Protein AF-A0A7D9I1J4-F1 (afdb_monomer)

Radius of gyration: 26.69 Å; Cα contacts (8 Å, |Δi|>4): 623; chains: 1; bounding box: 59×52×104 Å

pLDDT: mean 83.03, std 16.78, range [28.66, 97.69]

InterPro domains:
  IPR000742 EGF-like domain [PS00022] (139-150)
  IPR000742 EGF-like domain [PS01186] (139-150)
  IPR000742 EGF-like domain [PS50026] (109-151)

Foldseek 3Di:
DDDDDDDDDDDDDPPPDDDFDQWKDWDPVPKDAQKDDDPLFFPDKDFQQAPVRLRVVLSQQLQAQWWKDAQRGIITGGSDDCVQDPIDRHHRMIIIGIATHDDDDGDGDDQNVVVVQAPLPWDKAADDPVDRPSNGIATHEDFQFDARRSPWRLDCVSVQPPQDDDDFAKDWTALNSVRDIFIWTKDFDDDPSHTPDMDTDAWAADPVCVVLFWQLQDQRADPRRPDDRHGGHDGNSSVVSVLVRDQKDKDWPPCVPQPPPDQIQMWMAGCVQPPSNPPAAQFQNWTFTQWGRDPNDIDGRGTFGWDHHNGRYIDTDPVVD

Solvent-accessible surface area (backbone atoms only — not comparable to full-atom values): 18673 Å² total; per-residue (Å²): 141,81,88,84,85,84,86,85,81,87,76,86,80,78,84,74,93,65,94,80,69,62,42,71,44,68,60,76,92,72,44,38,73,35,21,32,72,61,74,94,38,49,78,44,81,39,74,83,29,48,63,72,58,38,48,53,54,32,72,73,35,67,68,39,36,21,38,35,27,42,77,66,29,34,23,32,33,16,61,54,35,74,89,79,42,81,73,41,87,33,83,58,23,34,24,38,66,51,40,63,44,86,75,88,75,93,42,92,51,81,56,42,58,79,71,56,68,30,31,84,81,19,46,63,40,73,64,57,96,88,52,65,76,66,51,57,55,44,36,52,48,43,72,22,33,28,48,81,33,18,76,32,38,40,36,43,47,38,73,57,83,59,94,63,89,71,74,64,42,79,45,79,31,27,41,65,88,79,67,47,74,46,59,31,45,30,42,66,44,66,60,81,96,42,76,75,51,56,45,66,57,59,63,35,58,30,84,94,42,55,87,71,62,62,22,59,67,48,76,66,54,31,53,48,92,53,82,52,65,50,61,17,19,49,39,43,73,58,48,53,58,40,51,78,72,47,64,55,51,74,50,70,55,66,42,89,82,45,60,82,82,52,96,49,38,34,40,33,30,39,37,91,60,55,41,70,60,70,54,42,75,32,71,64,38,74,32,62,26,57,37,37,26,54,94,83,49,72,49,65,70,42,72,45,42,31,31,19,29,87,86,38,35,76,42,68,65,68,92,81,106

Secondary structure (DSSP, 8-state):
----PPP----------------EE--GGG-EEEEE--GGGEEEEETT--HHHHHHHHHH-TT-SEEEEETTTEEEEESS-TTTSPPEEEEEEEEEE-EE-----------TTTT----TTPEEEPPPTTS-TT---EEEPPTTEESTTS-EE-SGGGGGSS-S-PPSEEEEEE-TTT--EEEEEEEEEEETTEEEEEEE--EEE-GGGGGG---TTS---BSTTS--SSEEE--HHHHHHHHTT-SEEEEESSHHHHTTSS---EEEEETTT--TTT-TEEEEEEEEEEEEEETTEEEEEEEEEEEEESSS--EE-GGG-

Organism: Paramuricea clavata (NCBI:txid317549)

Structure (mmCIF, N/CA/C/O backbone):
data_AF-A0A7D9I1J4-F1
#
_entry.id   AF-A0A7D9I1J4-F1
#
loop_
_atom_site.group_PDB
_atom_site.id
_atom_site.type_symbol
_atom_site.label_atom_id
_atom_site.label_alt_id
_atom_site.label_comp_id
_atom_site.label_asym_id
_atom_site.label_entity_id
_atom_site.label_seq_id
_atom_site.pdbx_PDB_ins_code
_atom_site.Cartn_x
_atom_site.Cartn_y
_atom_site.Cartn_z
_atom_site.occupancy
_atom_site.B_iso_or_equiv
_atom_site.auth_seq_id
_atom_site.auth_comp_id
_atom_site.auth_asym_id
_atom_site.auth_atom_id
_atom_site.pdbx_PDB_model_num
ATOM 1 N N . GLY A 1 1 ? 6.707 32.282 -70.687 1.00 41.78 1 GLY A N 1
ATOM 2 C CA . GLY A 1 1 ? 6.628 32.828 -69.324 1.00 41.78 1 GLY A CA 1
ATOM 3 C C . GLY A 1 1 ? 5.928 31.822 -68.446 1.00 41.78 1 GLY A C 1
ATOM 4 O O . GLY A 1 1 ? 4.760 31.560 -68.684 1.00 41.78 1 GLY A O 1
ATOM 5 N N . LEU A 1 2 ? 6.645 31.229 -67.495 1.00 36.38 2 LEU A N 1
ATOM 6 C CA . LEU A 1 2 ? 6.064 30.466 -66.392 1.00 36.38 2 LEU A CA 1
ATOM 7 C C . LEU A 1 2 ? 6.457 31.203 -65.112 1.00 36.38 2 LEU A C 1
ATOM 9 O O . LEU A 1 2 ? 7.639 31.414 -64.856 1.00 36.38 2 LEU A O 1
ATOM 13 N N . SER A 1 3 ? 5.447 31.679 -64.391 1.00 33.38 3 SER A N 1
ATOM 14 C CA . SER A 1 3 ? 5.591 32.422 -63.142 1.00 33.38 3 SER A CA 1
ATOM 15 C C . SER A 1 3 ? 5.940 31.444 -62.018 1.00 33.38 3 SER A C 1
ATOM 17 O O . SER A 1 3 ? 5.171 30.520 -61.757 1.00 33.38 3 SER A O 1
ATOM 19 N N . LEU A 1 4 ? 7.096 31.623 -61.372 1.00 31.80 4 LEU A N 1
ATOM 20 C CA . LEU A 1 4 ? 7.423 30.958 -60.110 1.00 31.80 4 LEU A CA 1
ATOM 21 C C . LEU A 1 4 ? 6.797 31.766 -58.967 1.00 31.80 4 LEU A C 1
ATOM 23 O O . LEU A 1 4 ? 7.199 32.902 -58.724 1.00 31.80 4 LEU A O 1
ATOM 27 N N . ALA A 1 5 ? 5.843 31.182 -58.245 1.00 30.81 5 ALA A N 1
ATOM 28 C CA . ALA A 1 5 ? 5.417 31.705 -56.951 1.00 30.81 5 ALA A CA 1
ATOM 29 C C . ALA A 1 5 ? 6.275 31.062 -55.851 1.00 30.81 5 ALA A C 1
ATOM 31 O O . ALA A 1 5 ? 6.273 29.842 -55.697 1.00 30.81 5 ALA A O 1
ATOM 32 N N . VAL A 1 6 ? 7.009 31.878 -55.092 1.00 29.94 6 VAL A N 1
ATOM 33 C CA . VAL A 1 6 ? 7.720 31.464 -53.874 1.00 29.94 6 VAL A CA 1
ATOM 34 C C . VAL A 1 6 ? 6.878 31.906 -52.681 1.00 29.94 6 VAL A C 1
ATOM 36 O O . VAL A 1 6 ? 6.614 33.095 -52.525 1.00 29.94 6 VAL A O 1
ATOM 39 N N . ALA A 1 7 ? 6.448 30.959 -51.849 1.00 29.73 7 ALA A N 1
ATOM 40 C CA . ALA A 1 7 ? 5.777 31.245 -50.585 1.00 29.73 7 ALA A CA 1
ATOM 41 C C . ALA A 1 7 ? 6.768 31.063 -49.427 1.00 29.73 7 ALA A C 1
ATOM 43 O O . ALA A 1 7 ? 7.401 30.015 -49.308 1.00 29.73 7 ALA A O 1
ATOM 44 N N . VAL A 1 8 ? 6.893 32.087 -48.581 1.00 28.84 8 VAL A N 1
ATOM 45 C CA . VAL A 1 8 ? 7.693 32.071 -47.349 1.00 28.84 8 VAL A CA 1
ATOM 46 C C . VAL A 1 8 ? 6.727 32.032 -46.172 1.00 28.84 8 VAL A C 1
ATOM 48 O O . VAL A 1 8 ? 5.875 32.910 -46.046 1.00 28.84 8 VAL A O 1
ATOM 51 N N . PHE A 1 9 ? 6.860 31.025 -45.312 1.00 32.97 9 PHE A N 1
ATOM 52 C CA . PHE A 1 9 ? 6.085 30.908 -44.079 1.00 32.97 9 PHE A CA 1
ATOM 53 C C . PHE A 1 9 ? 6.993 31.181 -42.879 1.00 32.97 9 PHE A C 1
ATOM 55 O O . PHE A 1 9 ? 8.063 30.589 -42.760 1.00 32.97 9 PHE A O 1
ATOM 62 N N . LEU A 1 10 ? 6.554 32.069 -41.986 1.00 29.64 10 LEU A N 1
ATOM 63 C CA . LEU A 1 10 ? 7.163 32.262 -40.672 1.00 29.64 10 LEU A CA 1
ATOM 64 C C . LEU A 1 10 ? 6.474 31.322 -39.682 1.00 29.64 10 LEU A C 1
ATOM 66 O O . LEU A 1 10 ? 5.269 31.435 -39.460 1.00 29.64 10 LEU A O 1
ATOM 70 N N . LEU A 1 11 ? 7.234 30.405 -39.085 1.00 28.66 11 LEU A N 1
ATOM 71 C CA . LEU A 1 11 ? 6.778 29.635 -37.931 1.00 28.66 11 LEU A CA 1
ATOM 72 C C . LEU A 1 11 ? 7.154 30.399 -36.654 1.00 28.66 11 LEU A C 1
ATOM 74 O O . LEU A 1 11 ? 8.322 30.766 -36.504 1.00 28.66 11 LEU A O 1
ATOM 78 N N . PRO A 1 12 ? 6.212 30.656 -35.729 1.00 33.56 12 PRO A N 1
ATOM 79 C CA . PRO A 1 12 ? 6.546 31.271 -34.457 1.00 33.56 12 PRO A CA 1
ATOM 80 C C . PRO A 1 12 ? 7.310 30.260 -33.594 1.00 33.56 12 PRO A C 1
ATOM 82 O O . PRO A 1 12 ? 6.760 29.251 -33.153 1.00 33.56 12 PRO A O 1
ATOM 85 N N . PHE A 1 13 ? 8.588 30.550 -33.355 1.00 32.50 13 PHE A N 1
ATOM 86 C CA . PHE A 1 13 ? 9.388 29.914 -32.314 1.00 32.50 13 PHE A CA 1
ATOM 87 C C . PHE A 1 13 ? 8.808 30.327 -30.953 1.00 32.50 13 PHE A C 1
ATOM 89 O O . PHE A 1 13 ? 8.927 31.478 -30.539 1.00 32.50 13 PHE A O 1
ATOM 96 N N . LEU A 1 14 ? 8.145 29.401 -30.260 1.00 32.56 14 LEU A N 1
ATOM 97 C CA . LEU A 1 14 ? 7.902 29.528 -28.826 1.00 32.56 14 LEU A CA 1
ATOM 98 C C . LEU A 1 14 ? 9.151 29.004 -28.112 1.00 32.56 14 LEU A C 1
ATOM 100 O O . LEU A 1 14 ? 9.259 27.811 -27.842 1.00 32.56 14 LEU A O 1
ATOM 104 N N . GLU A 1 15 ? 10.096 29.897 -27.815 1.00 34.94 15 G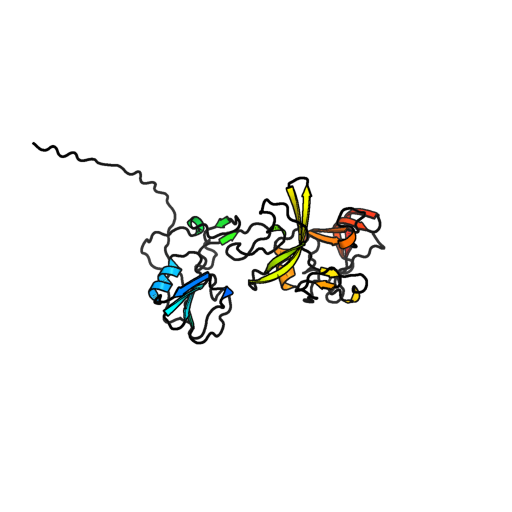LU A N 1
ATOM 105 C CA . GLU A 1 15 ? 11.164 29.624 -26.850 1.00 34.94 15 GLU A CA 1
ATOM 106 C C . GLU A 1 15 ? 10.541 29.449 -25.461 1.00 34.94 15 GLU A C 1
ATOM 108 O O . GLU A 1 15 ? 10.346 30.393 -24.693 1.00 34.94 15 GLU A O 1
ATOM 113 N N . ARG A 1 16 ? 10.192 28.209 -25.128 1.00 35.06 16 ARG A N 1
ATOM 114 C CA . ARG A 1 16 ? 10.026 27.795 -23.742 1.00 35.06 16 ARG A CA 1
ATOM 115 C C . ARG A 1 16 ? 11.379 27.281 -23.268 1.00 35.06 16 ARG A C 1
ATOM 117 O O . ARG A 1 16 ? 11.747 26.146 -23.542 1.00 35.06 16 ARG A O 1
ATOM 124 N N . ASN A 1 17 ? 12.106 28.143 -22.561 1.00 36.12 17 ASN A N 1
ATOM 125 C CA . ASN A 1 17 ? 13.264 27.763 -21.757 1.00 36.12 17 ASN A CA 1
ATOM 126 C C . ASN A 1 17 ? 12.831 26.713 -20.725 1.00 36.12 17 ASN A C 1
ATOM 128 O O . ASN A 1 17 ? 12.295 27.059 -19.674 1.00 36.12 17 ASN A O 1
ATOM 132 N N . PHE A 1 18 ? 13.057 25.440 -21.033 1.00 34.66 18 PHE A N 1
ATOM 133 C CA . PHE A 1 18 ? 13.031 24.348 -20.068 1.00 34.66 18 PHE A CA 1
ATOM 134 C C . PHE A 1 18 ? 14.404 23.685 -20.091 1.00 34.66 18 PHE A C 1
ATOM 136 O O . PHE A 1 18 ? 14.970 23.409 -21.146 1.00 34.66 18 PHE A O 1
ATOM 143 N N . LEU A 1 19 ? 14.974 23.521 -18.903 1.00 34.97 19 LEU A N 1
ATOM 144 C CA . LEU A 1 19 ? 16.240 22.834 -18.682 1.00 34.97 19 LEU A CA 1
ATOM 145 C C . LEU A 1 19 ? 16.046 21.350 -19.049 1.00 34.97 19 LEU A C 1
ATOM 147 O O . LEU A 1 19 ? 15.079 20.731 -18.616 1.00 34.97 19 LEU A O 1
ATOM 151 N N . THR A 1 20 ? 16.929 20.822 -19.897 1.00 35.97 20 THR A N 1
ATOM 152 C CA . THR A 1 20 ? 16.712 19.649 -20.770 1.00 35.97 20 THR A CA 1
ATOM 153 C C . THR A 1 20 ? 17.744 18.550 -20.540 1.00 35.97 20 THR A C 1
ATOM 155 O O . THR A 1 20 ? 18.919 18.866 -20.357 1.00 35.97 20 THR A O 1
ATOM 158 N N . GLN A 1 21 ? 17.343 17.268 -20.619 1.00 43.19 21 GLN A N 1
ATOM 159 C CA . GLN A 1 21 ? 18.269 16.127 -20.596 1.00 43.19 21 GLN A CA 1
ATOM 160 C C . GLN A 1 21 ? 17.662 14.773 -21.082 1.00 43.19 21 GLN A C 1
ATOM 162 O O . GLN A 1 21 ? 16.673 14.354 -20.487 1.00 43.19 21 GLN A O 1
ATOM 167 N N . ALA A 1 22 ? 18.317 14.039 -22.025 1.00 45.81 22 ALA A N 1
ATOM 168 C CA . ALA A 1 22 ? 18.159 12.579 -22.308 1.00 45.81 22 ALA A CA 1
ATOM 169 C C . ALA A 1 22 ? 19.384 11.788 -21.874 1.00 45.81 22 ALA A C 1
ATOM 171 O O . ALA A 1 22 ? 20.475 11.983 -22.401 1.00 45.81 22 ALA A O 1
ATOM 172 N N . LEU A 1 23 ? 19.199 10.908 -20.892 1.00 65.12 23 LEU A N 1
ATOM 173 C CA . LEU A 1 23 ? 20.243 10.618 -19.917 1.00 65.12 23 LEU A CA 1
ATOM 174 C C . LEU A 1 23 ? 20.406 9.135 -19.659 1.00 65.12 23 LEU A C 1
ATOM 176 O O . LEU A 1 23 ? 20.495 8.794 -18.503 1.00 65.12 23 LEU A O 1
ATOM 180 N N . TYR A 1 24 ? 20.395 8.199 -20.597 1.00 71.44 24 TYR A N 1
ATOM 181 C CA . TYR A 1 24 ? 20.501 6.800 -20.157 1.00 71.44 24 TYR A CA 1
ATOM 182 C C . TYR A 1 24 ? 21.541 6.007 -20.930 1.00 71.44 24 TYR A C 1
ATOM 184 O O . TYR A 1 24 ? 21.550 6.011 -22.155 1.00 71.44 24 TYR A O 1
ATOM 192 N N . GLU A 1 25 ? 22.423 5.335 -20.196 1.00 79.25 25 GLU A N 1
ATOM 193 C CA . GLU A 1 25 ? 23.412 4.388 -20.697 1.00 79.25 25 GLU A CA 1
ATOM 194 C C . GLU A 1 25 ? 23.260 3.043 -19.974 1.00 79.25 25 GLU A C 1
ATOM 196 O O . GLU A 1 25 ? 22.659 2.944 -18.902 1.00 79.25 25 GLU A O 1
ATOM 201 N N . VAL A 1 26 ? 23.805 1.990 -20.576 1.00 83.62 26 VAL A N 1
ATOM 202 C CA . VAL A 1 26 ? 23.891 0.657 -19.974 1.00 83.62 26 VAL A CA 1
ATOM 203 C C . VAL A 1 26 ? 25.338 0.222 -20.012 1.00 83.62 26 VAL A C 1
ATOM 205 O O . VAL A 1 26 ? 25.981 0.255 -21.061 1.00 83.62 26 VAL A O 1
ATOM 208 N N . ARG A 1 27 ? 25.835 -0.243 -18.869 1.00 83.69 27 ARG A N 1
ATOM 209 C CA . ARG A 1 27 ? 27.141 -0.892 -18.771 1.00 83.69 27 ARG A CA 1
ATOM 210 C C . ARG A 1 27 ? 26.962 -2.395 -18.894 1.00 83.69 27 ARG A C 1
ATOM 212 O O . ARG A 1 27 ? 26.686 -3.080 -17.912 1.00 83.69 27 ARG A O 1
ATOM 219 N N . PHE A 1 28 ? 27.051 -2.898 -20.125 1.00 82.56 28 PHE A N 1
ATOM 220 C CA . PHE A 1 28 ? 26.825 -4.316 -20.434 1.00 82.56 28 PHE A CA 1
ATOM 221 C C . PHE A 1 28 ? 27.814 -5.256 -19.734 1.00 82.56 28 PHE A C 1
ATOM 223 O O . PHE A 1 28 ? 27.475 -6.406 -19.482 1.00 82.56 28 PHE A O 1
ATOM 230 N N . ASP A 1 29 ? 29.000 -4.762 -19.394 1.00 83.94 29 ASP A N 1
ATOM 231 C CA . ASP A 1 29 ? 30.025 -5.441 -18.598 1.00 83.94 29 ASP A CA 1
ATOM 232 C C . ASP A 1 29 ? 29.639 -5.603 -17.117 1.00 83.94 29 ASP A C 1
ATOM 234 O O . ASP A 1 29 ? 30.193 -6.451 -16.423 1.00 83.94 29 ASP A O 1
ATOM 238 N N . GLN A 1 30 ? 28.675 -4.820 -16.623 1.00 88.88 30 GLN A N 1
ATOM 239 C CA . GLN A 1 30 ? 28.200 -4.863 -15.234 1.00 88.88 30 GLN A CA 1
ATOM 240 C C . GLN A 1 30 ? 26.889 -5.633 -15.060 1.00 88.88 30 GLN A C 1
ATOM 242 O O . GLN A 1 30 ? 26.292 -5.608 -13.976 1.00 88.88 30 GLN A O 1
ATOM 247 N N . ALA A 1 31 ? 26.442 -6.307 -16.118 1.00 92.00 31 ALA A N 1
ATOM 248 C CA . ALA A 1 31 ? 25.242 -7.119 -16.101 1.00 92.00 31 ALA A CA 1
ATOM 249 C C . ALA A 1 31 ? 25.326 -8.236 -15.048 1.00 92.00 31 ALA A C 1
ATOM 251 O O . ALA A 1 31 ? 26.407 -8.713 -14.692 1.00 92.00 31 ALA A O 1
ATOM 252 N N . LYS A 1 32 ? 24.170 -8.644 -14.520 1.00 96.12 32 LYS A N 1
ATOM 253 C CA . LYS A 1 32 ? 24.076 -9.729 -13.536 1.00 96.12 32 LYS A CA 1
ATOM 254 C C . LYS A 1 32 ? 23.515 -10.974 -14.209 1.00 96.12 32 LYS A C 1
ATOM 256 O O . LYS A 1 32 ? 22.319 -11.046 -14.468 1.00 96.12 32 LYS A O 1
ATOM 261 N N . GLU A 1 33 ? 24.397 -11.921 -14.505 1.00 95.94 33 GLU A N 1
ATOM 262 C CA . GLU A 1 33 ? 24.057 -13.220 -15.097 1.00 95.94 33 GLU A CA 1
ATOM 263 C C . GLU A 1 33 ? 23.423 -14.159 -14.071 1.00 95.94 33 GLU A C 1
ATOM 265 O O . GLU A 1 33 ? 23.810 -14.152 -12.905 1.00 95.94 33 GLU A O 1
ATOM 270 N N . ASP A 1 34 ? 22.465 -14.976 -14.508 1.00 96.50 34 ASP A N 1
ATOM 271 C CA . ASP A 1 34 ? 21.653 -15.870 -13.675 1.00 96.50 34 ASP A CA 1
ATOM 272 C C . ASP A 1 34 ? 20.890 -15.158 -12.548 1.00 96.50 34 ASP A C 1
ATOM 274 O O . ASP A 1 34 ? 20.483 -15.779 -11.559 1.00 96.50 34 ASP A O 1
ATOM 278 N N . TYR A 1 35 ? 20.667 -13.852 -12.705 1.00 97.00 35 TYR A N 1
ATOM 279 C CA . TYR A 1 35 ? 19.852 -13.041 -11.815 1.00 97.00 35 TYR A CA 1
ATOM 280 C C . TYR A 1 35 ? 18.832 -12.229 -12.602 1.00 97.00 35 TYR A C 1
ATOM 282 O O . TYR A 1 35 ? 19.076 -11.791 -13.727 1.00 97.00 35 TYR A O 1
ATOM 290 N N . GLY A 1 36 ? 17.697 -11.996 -11.958 1.00 96.12 36 GLY A N 1
ATOM 291 C CA . GLY A 1 36 ? 16.614 -11.190 -12.486 1.00 96.12 36 GLY A CA 1
ATOM 292 C C . GLY A 1 36 ? 15.681 -10.727 -11.382 1.00 96.12 36 GLY A C 1
ATOM 293 O O . GLY A 1 36 ? 15.862 -11.022 -10.198 1.00 96.12 36 GLY A O 1
ATOM 294 N N . LEU A 1 37 ? 14.682 -9.976 -11.797 1.00 94.81 37 LEU A N 1
ATOM 295 C CA . LEU A 1 37 ? 13.509 -9.654 -11.021 1.00 94.81 37 LEU A CA 1
ATOM 296 C C . LEU A 1 37 ? 12.356 -10.577 -11.435 1.00 94.81 37 LEU A C 1
ATOM 298 O O . LEU A 1 37 ? 12.275 -11.013 -12.586 1.00 94.81 37 LEU A O 1
ATOM 302 N N . ALA A 1 38 ? 11.491 -10.895 -10.473 1.00 91.38 38 ALA A N 1
ATOM 303 C CA . ALA A 1 38 ? 10.365 -11.798 -10.676 1.00 91.38 38 ALA A CA 1
ATOM 304 C C . ALA A 1 38 ? 9.317 -11.210 -11.639 1.00 91.38 38 ALA A C 1
ATOM 306 O O . ALA A 1 38 ? 9.296 -10.011 -11.912 1.00 91.38 38 ALA A O 1
ATOM 307 N N . ASP A 1 39 ? 8.408 -12.052 -12.134 1.00 86.81 39 ASP A N 1
ATOM 308 C CA . ASP A 1 39 ? 7.429 -11.668 -13.162 1.00 86.81 39 ASP A CA 1
ATOM 309 C C . ASP A 1 39 ? 6.507 -10.506 -12.749 1.00 86.81 39 ASP A C 1
ATOM 311 O O . ASP A 1 39 ? 6.040 -9.755 -13.603 1.00 86.81 39 ASP A O 1
ATOM 315 N N . ASN A 1 40 ? 6.279 -10.298 -11.449 1.00 84.88 40 ASN A N 1
ATOM 316 C CA . ASN A 1 40 ? 5.516 -9.159 -10.923 1.00 84.88 40 ASN A CA 1
ATOM 317 C C . ASN A 1 40 ? 6.229 -7.798 -11.098 1.00 84.88 40 ASN A C 1
ATOM 319 O O . ASN A 1 40 ? 5.621 -6.752 -10.849 1.00 84.88 40 ASN A O 1
ATOM 323 N N . GLU A 1 41 ? 7.496 -7.798 -11.517 1.00 90.25 41 GLU A N 1
ATOM 324 C CA . GLU A 1 41 ? 8.291 -6.621 -11.888 1.00 90.25 41 GLU A CA 1
ATOM 325 C C . GLU A 1 41 ? 8.251 -6.322 -13.389 1.00 90.25 41 GLU A C 1
ATOM 327 O O . GLU A 1 41 ? 8.570 -5.207 -13.812 1.00 90.25 41 GLU A O 1
ATOM 332 N N . VAL A 1 42 ? 7.841 -7.297 -14.203 1.00 93.25 42 VAL A N 1
ATOM 333 C CA . VAL A 1 42 ? 7.833 -7.199 -15.661 1.00 93.25 42 VAL A CA 1
ATOM 334 C C . VAL A 1 42 ? 6.539 -6.538 -16.127 1.00 93.25 42 VAL A C 1
ATOM 336 O O . VAL A 1 42 ? 5.452 -7.093 -15.977 1.00 93.25 42 VAL A O 1
ATOM 339 N N . PHE A 1 43 ? 6.637 -5.365 -16.758 1.00 91.88 43 PHE A N 1
ATOM 340 C CA . PHE A 1 43 ? 5.462 -4.683 -17.326 1.00 91.88 43 PHE A CA 1
ATOM 341 C C . PHE A 1 43 ? 5.342 -4.837 -18.846 1.00 91.88 43 PHE A C 1
ATOM 343 O O . PHE A 1 43 ? 4.280 -4.556 -19.407 1.00 91.88 43 PHE A O 1
ATOM 350 N N . LEU A 1 44 ? 6.412 -5.262 -19.525 1.00 94.69 44 LEU A N 1
ATOM 351 C CA . LEU A 1 44 ? 6.402 -5.526 -20.961 1.00 94.69 44 LEU A CA 1
ATOM 352 C C . LEU A 1 44 ? 7.333 -6.692 -21.299 1.00 94.69 44 LEU A C 1
ATOM 354 O O . LEU A 1 44 ? 8.506 -6.676 -20.939 1.00 94.69 44 LEU A O 1
ATOM 358 N N . ASN A 1 45 ? 6.803 -7.665 -22.040 1.00 96.38 45 ASN A N 1
ATOM 359 C CA . ASN A 1 45 ? 7.551 -8.789 -22.596 1.00 96.38 45 ASN A CA 1
ATOM 360 C C . ASN A 1 45 ? 7.682 -8.610 -24.112 1.00 96.38 45 ASN A C 1
ATOM 362 O O . ASN A 1 45 ? 6.692 -8.328 -24.792 1.00 96.38 45 ASN A O 1
ATOM 366 N N . LEU A 1 46 ? 8.889 -8.790 -24.640 1.00 94.88 46 LEU A N 1
ATOM 367 C CA . LEU A 1 46 ? 9.219 -8.648 -26.052 1.00 94.88 46 LEU A CA 1
ATOM 368 C C . LEU A 1 46 ? 10.063 -9.848 -26.495 1.00 94.88 46 LEU A C 1
ATOM 370 O O . LEU A 1 46 ? 11.219 -9.992 -26.106 1.00 94.88 46 LEU A O 1
ATOM 374 N N . THR A 1 47 ? 9.498 -10.711 -27.333 1.00 93.06 47 THR A N 1
ATOM 375 C CA . THR A 1 47 ? 10.219 -11.854 -27.913 1.00 93.06 47 THR A CA 1
ATOM 376 C C . THR A 1 47 ? 11.095 -11.414 -29.083 1.00 93.06 47 THR A C 1
ATOM 378 O O . THR A 1 47 ? 10.762 -10.439 -29.762 1.00 93.06 47 THR A O 1
ATOM 381 N N . GLN A 1 48 ? 12.163 -12.161 -29.374 1.00 91.00 48 GLN A N 1
ATOM 382 C CA . GLN A 1 48 ? 13.050 -11.915 -30.527 1.00 91.00 48 GLN A CA 1
ATOM 383 C C . GLN A 1 48 ? 13.587 -10.473 -30.583 1.00 91.00 48 GLN A C 1
ATOM 385 O O . GLN A 1 48 ? 13.721 -9.879 -31.652 1.00 91.00 48 GLN A O 1
ATOM 390 N N . THR A 1 49 ? 13.860 -9.887 -29.421 1.00 91.69 49 THR A N 1
ATOM 391 C CA . THR A 1 49 ? 14.321 -8.504 -29.297 1.00 91.69 49 THR A CA 1
ATOM 392 C C . THR A 1 49 ? 15.756 -8.518 -28.790 1.00 91.69 49 THR A C 1
ATOM 394 O O . THR A 1 49 ? 15.967 -8.769 -27.606 1.00 91.69 49 THR A O 1
ATOM 397 N N . PRO A 1 50 ? 16.756 -8.247 -29.647 1.00 90.94 50 PRO A N 1
ATOM 398 C CA . PRO A 1 50 ? 18.151 -8.229 -29.234 1.00 90.94 50 PRO A CA 1
ATOM 399 C C . PRO A 1 50 ? 18.410 -7.209 -28.126 1.00 90.94 50 PRO A C 1
ATOM 401 O O . PRO A 1 50 ? 17.751 -6.170 -28.038 1.00 90.94 50 PRO A O 1
ATOM 404 N N . ARG A 1 51 ? 19.455 -7.459 -27.339 1.00 89.56 51 ARG A N 1
ATOM 405 C CA . ARG A 1 51 ? 19.843 -6.660 -26.167 1.00 89.56 51 ARG A CA 1
ATOM 406 C C . ARG A 1 51 ? 19.856 -5.140 -26.397 1.00 89.56 51 ARG A C 1
ATOM 408 O O . ARG A 1 51 ? 19.296 -4.394 -25.601 1.00 89.56 51 ARG A O 1
ATOM 415 N N . VAL A 1 52 ? 20.453 -4.671 -27.497 1.00 88.38 52 VAL A N 1
ATOM 416 C CA . VAL A 1 52 ? 20.532 -3.230 -27.826 1.00 88.38 52 VAL A CA 1
ATOM 417 C C . VAL A 1 52 ? 19.148 -2.638 -28.102 1.00 88.38 52 VAL A C 1
ATOM 419 O O . VAL A 1 52 ? 18.847 -1.524 -27.679 1.00 88.38 52 VAL A O 1
ATOM 422 N N . GLN A 1 53 ? 18.280 -3.392 -28.778 1.00 90.50 53 GLN A N 1
ATOM 423 C CA . GLN A 1 53 ? 16.914 -2.956 -29.046 1.00 90.50 53 GLN A CA 1
ATOM 424 C C . GLN A 1 53 ? 16.074 -2.961 -27.765 1.00 90.50 53 GLN A C 1
ATOM 426 O O . GLN A 1 53 ? 15.284 -2.042 -27.563 1.00 90.50 53 GLN A O 1
ATOM 431 N N . CYS A 1 54 ? 16.279 -3.940 -26.881 1.00 92.62 54 CYS A N 1
ATOM 432 C CA . CYS A 1 54 ? 15.649 -3.980 -25.562 1.00 92.62 54 CYS A CA 1
ATOM 433 C C . CYS A 1 54 ? 16.005 -2.734 -24.738 1.00 92.62 54 CYS A C 1
ATOM 435 O O . CYS A 1 54 ? 15.115 -2.039 -24.245 1.00 92.62 54 CYS A O 1
ATOM 437 N N . PHE A 1 55 ? 17.295 -2.383 -24.696 1.00 90.19 55 PHE A N 1
ATOM 438 C CA . PHE A 1 55 ? 17.765 -1.148 -24.073 1.00 90.19 55 PHE A CA 1
ATOM 439 C C . PHE A 1 55 ? 17.076 0.089 -24.660 1.00 90.19 55 PHE A C 1
ATOM 441 O O . PHE A 1 55 ? 16.552 0.896 -23.900 1.00 90.19 55 PHE A O 1
ATOM 448 N N . TYR A 1 56 ? 17.015 0.220 -25.990 1.00 86.25 56 TYR A N 1
ATOM 449 C CA . TYR A 1 56 ? 16.356 1.363 -26.631 1.00 86.25 56 TYR A CA 1
ATOM 450 C C . TYR A 1 56 ? 14.863 1.455 -26.277 1.00 86.25 56 TYR A C 1
ATOM 452 O O . TYR A 1 56 ? 14.332 2.538 -26.047 1.00 86.25 56 TYR A O 1
ATOM 460 N N . ARG A 1 57 ? 14.162 0.318 -26.198 1.00 89.44 57 ARG A N 1
ATOM 461 C CA . ARG A 1 57 ? 12.756 0.296 -25.763 1.00 89.44 57 ARG A CA 1
ATOM 462 C C . ARG A 1 57 ? 12.610 0.774 -24.322 1.00 89.44 57 ARG A C 1
ATOM 464 O O . ARG A 1 57 ? 11.717 1.563 -24.042 1.00 89.44 57 ARG A O 1
ATOM 471 N N . CYS A 1 58 ? 13.498 0.330 -23.439 1.00 89.94 58 CYS A N 1
ATOM 472 C CA . CYS A 1 58 ? 13.498 0.737 -22.040 1.00 89.94 58 CYS A CA 1
ATOM 473 C C . CYS A 1 58 ? 13.873 2.216 -21.864 1.00 89.94 58 CYS A C 1
ATOM 475 O O . CYS A 1 58 ? 13.241 2.928 -21.097 1.00 89.94 58 CYS A O 1
ATOM 477 N N . SER A 1 59 ? 14.864 2.723 -22.601 1.00 85.38 59 SER A N 1
ATOM 478 C CA . SER A 1 59 ? 15.298 4.116 -22.472 1.00 85.38 59 SER A CA 1
ATOM 479 C C . SER A 1 59 ? 14.225 5.116 -22.905 1.00 85.38 59 SER A C 1
ATOM 481 O O . SER A 1 59 ? 14.157 6.193 -22.314 1.00 85.38 59 SER A O 1
ATOM 483 N N . MET A 1 60 ? 13.376 4.742 -23.865 1.00 82.00 60 MET A N 1
ATOM 484 C CA . MET A 1 60 ? 12.281 5.569 -24.386 1.00 82.00 60 MET A CA 1
ATOM 485 C C . MET A 1 60 ? 10.974 5.451 -23.588 1.00 82.00 60 MET A C 1
ATOM 487 O O . MET A 1 60 ? 10.104 6.315 -23.703 1.00 82.00 60 MET A O 1
ATOM 491 N N . ASP A 1 61 ? 10.814 4.394 -22.790 1.00 87.12 61 ASP A N 1
ATOM 492 C CA . ASP A 1 61 ? 9.637 4.194 -21.950 1.00 87.12 61 ASP A CA 1
ATOM 493 C C . ASP A 1 61 ? 9.931 4.663 -20.528 1.00 87.12 61 ASP A C 1
ATOM 495 O O . ASP A 1 61 ? 10.689 4.042 -19.785 1.00 87.12 61 ASP A O 1
ATOM 499 N N . CYS A 1 62 ? 9.298 5.759 -20.122 1.00 84.69 62 CYS A N 1
ATOM 500 C CA . CYS A 1 62 ? 9.525 6.338 -18.804 1.00 84.69 62 CYS A CA 1
ATOM 501 C C . CYS A 1 62 ? 9.208 5.385 -17.648 1.00 84.69 62 CYS A C 1
ATOM 503 O O . CYS A 1 62 ? 9.752 5.560 -16.563 1.00 84.69 62 CYS A O 1
ATOM 505 N N . ARG A 1 63 ? 8.362 4.368 -17.866 1.00 88.44 63 ARG A N 1
ATOM 506 C CA . ARG A 1 63 ? 8.013 3.357 -16.855 1.00 88.44 63 ARG A CA 1
ATOM 507 C C . ARG A 1 63 ? 9.149 2.368 -16.593 1.00 88.44 63 ARG A C 1
ATOM 509 O O . ARG A 1 63 ? 9.030 1.573 -15.666 1.00 88.44 63 ARG A O 1
ATOM 516 N N . CYS A 1 64 ? 10.184 2.374 -17.430 1.00 90.12 64 CYS A N 1
ATOM 517 C CA . CYS A 1 64 ? 11.264 1.411 -17.379 1.00 90.12 64 CYS A CA 1
ATOM 518 C C . CYS A 1 64 ? 12.403 1.879 -16.469 1.00 90.12 64 CYS A C 1
ATOM 520 O O . CYS A 1 64 ? 13.083 2.872 -16.749 1.00 90.12 64 CYS A O 1
ATOM 522 N N . SER A 1 65 ? 12.629 1.118 -15.402 1.00 89.50 65 SER A N 1
ATOM 523 C CA . SER A 1 65 ? 13.719 1.348 -14.444 1.00 89.50 65 SER A CA 1
ATOM 524 C C . SER A 1 65 ? 14.927 0.453 -14.732 1.00 89.50 65 SER A C 1
ATOM 526 O O . SER A 1 65 ? 16.067 0.838 -14.483 1.00 89.50 65 SER A O 1
ATOM 528 N N . ALA A 1 66 ? 14.688 -0.735 -15.287 1.00 93.50 66 ALA A N 1
ATOM 529 C CA . ALA A 1 66 ? 15.703 -1.705 -15.679 1.00 93.50 66 ALA A CA 1
ATOM 530 C C . ALA A 1 66 ? 15.135 -2.651 -16.749 1.00 93.50 66 ALA A C 1
ATOM 532 O O . ALA A 1 66 ? 13.939 -2.622 -17.048 1.00 93.50 66 ALA A O 1
ATOM 533 N N . PHE A 1 67 ? 15.969 -3.515 -17.320 1.00 96.12 67 PHE A N 1
ATOM 534 C CA . PHE A 1 67 ? 15.490 -4.603 -18.173 1.00 96.12 67 PHE A CA 1
ATOM 535 C C . PHE A 1 67 ? 16.281 -5.882 -17.923 1.00 96.12 67 PHE A C 1
ATOM 537 O O . PHE A 1 67 ? 17.413 -5.853 -17.440 1.00 96.12 67 PHE A O 1
ATOM 544 N N . GLN A 1 68 ? 15.687 -7.015 -18.274 1.00 97.38 68 GLN A N 1
ATOM 545 C CA . GLN A 1 68 ? 16.354 -8.309 -18.238 1.00 97.38 68 GLN A CA 1
ATOM 546 C C . GLN A 1 68 ? 16.116 -9.081 -19.528 1.00 97.38 68 GLN A C 1
ATOM 548 O O . GLN A 1 68 ? 15.135 -8.866 -20.237 1.00 97.38 68 GLN A O 1
ATOM 553 N N . MET A 1 69 ? 17.055 -9.962 -19.838 1.00 96.44 69 MET A N 1
ATOM 554 C CA . MET A 1 69 ? 17.048 -10.791 -21.034 1.00 96.44 69 MET A CA 1
ATOM 555 C C . MET A 1 69 ? 17.018 -12.253 -20.613 1.00 96.44 69 MET A C 1
ATOM 557 O O . MET A 1 69 ? 17.878 -12.668 -19.842 1.00 96.44 69 MET A O 1
ATOM 561 N N . PHE A 1 70 ? 16.090 -13.044 -21.141 1.00 95.88 70 PHE A N 1
ATOM 562 C CA . PHE A 1 70 ? 16.164 -14.500 -21.064 1.00 95.88 70 PHE A CA 1
ATOM 563 C C . PHE A 1 70 ? 16.815 -15.043 -22.335 1.00 95.88 70 PHE A C 1
ATOM 565 O O . PHE A 1 70 ? 16.386 -14.723 -23.449 1.00 95.88 70 PHE A O 1
ATOM 572 N N . LYS A 1 71 ? 17.882 -15.834 -22.163 1.00 90.69 71 LYS A N 1
ATOM 573 C CA . LYS A 1 71 ? 18.652 -16.453 -23.261 1.00 90.69 71 LYS A CA 1
ATOM 574 C C . LYS A 1 71 ? 19.038 -15.477 -24.389 1.00 90.69 71 LYS A C 1
ATOM 576 O O . LYS A 1 71 ? 19.049 -15.852 -25.555 1.00 90.69 71 LYS A O 1
ATOM 581 N N . ASP A 1 72 ? 19.315 -14.218 -24.045 1.00 86.19 72 ASP A N 1
ATOM 582 C CA . ASP A 1 72 ? 19.708 -13.138 -24.966 1.00 86.19 72 ASP A CA 1
ATOM 583 C C . ASP A 1 72 ? 18.715 -12.760 -26.088 1.00 86.19 72 ASP A C 1
ATOM 585 O O . ASP A 1 72 ? 19.020 -11.874 -26.893 1.00 86.19 72 ASP A O 1
ATOM 589 N N . THR A 1 73 ? 17.511 -13.340 -26.131 1.00 89.31 73 THR A N 1
ATOM 590 C CA . THR A 1 73 ? 16.508 -13.048 -27.177 1.00 89.31 73 THR A CA 1
ATOM 591 C C . THR A 1 73 ? 15.175 -12.543 -26.647 1.00 89.31 73 THR A C 1
ATOM 593 O O . THR A 1 73 ? 14.472 -11.833 -27.370 1.00 89.31 73 THR A O 1
ATOM 596 N N . ASP A 1 74 ? 14.825 -12.892 -25.411 1.00 94.81 74 ASP A N 1
ATOM 597 C CA . ASP A 1 74 ? 13.542 -12.529 -24.817 1.00 94.81 74 ASP A CA 1
ATOM 598 C C . ASP A 1 74 ? 13.747 -11.382 -23.829 1.00 94.81 74 ASP A C 1
ATOM 600 O O . ASP A 1 74 ? 14.305 -11.549 -22.747 1.00 94.81 74 ASP A O 1
ATOM 604 N N . CYS A 1 75 ? 13.329 -10.193 -24.247 1.00 96.56 75 CYS A N 1
ATOM 605 C CA . CYS A 1 75 ? 13.480 -8.941 -23.524 1.00 96.56 75 CYS A CA 1
ATOM 606 C C . CYS A 1 75 ? 12.294 -8.714 -22.582 1.00 96.56 75 CYS A C 1
ATOM 608 O O . CYS A 1 75 ? 11.132 -8.799 -22.985 1.00 96.56 75 CYS A O 1
ATOM 610 N N . GLN A 1 76 ? 12.589 -8.355 -21.338 1.00 97.69 76 GLN A N 1
ATOM 611 C CA . GLN A 1 76 ? 11.608 -7.993 -20.325 1.00 97.69 76 GLN A CA 1
ATOM 612 C C . GLN A 1 76 ? 11.940 -6.616 -19.760 1.00 97.69 76 GLN A C 1
ATOM 614 O O . GLN A 1 76 ? 13.033 -6.403 -19.234 1.00 97.69 76 GLN A O 1
ATOM 619 N N . LEU A 1 77 ? 10.999 -5.678 -19.868 1.00 96.12 77 LEU A N 1
ATOM 620 C CA . LEU A 1 77 ? 11.132 -4.348 -19.278 1.00 96.12 77 LEU A CA 1
ATOM 621 C C . LEU A 1 77 ? 10.565 -4.343 -17.861 1.00 96.12 77 LEU A C 1
ATOM 623 O O . LEU A 1 77 ? 9.457 -4.839 -17.628 1.00 96.12 77 LEU A O 1
ATOM 627 N N . LEU A 1 78 ? 11.323 -3.761 -16.935 1.00 94.12 78 LEU A N 1
ATOM 628 C CA . LEU A 1 78 ? 11.070 -3.827 -15.501 1.00 94.12 78 LEU A CA 1
ATOM 629 C C . LEU A 1 78 ? 10.623 -2.471 -14.966 1.00 94.12 78 LEU A C 1
ATOM 631 O O . LEU A 1 78 ? 11.204 -1.433 -15.297 1.00 94.12 78 LEU A O 1
ATOM 635 N N . SER A 1 79 ? 9.596 -2.483 -14.118 1.00 90.00 79 SER A N 1
ATOM 636 C CA . SER A 1 79 ? 9.066 -1.268 -13.486 1.00 90.00 79 SER A CA 1
ATOM 637 C C . SER A 1 79 ? 9.858 -0.820 -12.257 1.00 90.00 79 SER A C 1
ATOM 639 O O . SER A 1 79 ? 9.583 0.253 -11.723 1.00 90.00 79 SER A O 1
ATOM 641 N N . SER A 1 80 ? 10.798 -1.649 -11.802 1.00 88.38 80 SER A N 1
ATOM 642 C CA . SER A 1 80 ? 11.670 -1.386 -10.661 1.00 88.38 80 SER A CA 1
ATOM 643 C C . SER A 1 80 ? 13.101 -1.801 -10.962 1.00 88.38 80 SER A C 1
ATOM 645 O O . SER A 1 80 ? 13.368 -2.628 -11.838 1.00 88.38 80 SER A O 1
ATOM 647 N N . SER A 1 81 ? 14.022 -1.189 -10.231 1.00 89.56 81 SER A N 1
ATOM 648 C CA . SER A 1 81 ? 15.450 -1.487 -10.272 1.00 89.56 81 SER A CA 1
ATOM 649 C C . SER A 1 81 ? 15.879 -2.361 -9.091 1.00 89.56 81 SER A C 1
ATOM 651 O O . SER A 1 81 ? 15.156 -2.527 -8.105 1.00 89.56 81 SER A O 1
ATOM 653 N N . ARG A 1 82 ? 17.122 -2.850 -9.133 1.00 90.06 82 ARG A N 1
ATOM 654 C CA . ARG A 1 82 ? 17.744 -3.550 -7.998 1.00 90.06 82 ARG A CA 1
ATOM 655 C C . ARG A 1 82 ? 17.958 -2.682 -6.747 1.00 90.06 82 ARG A C 1
ATOM 657 O O . ARG A 1 82 ? 18.340 -3.212 -5.708 1.00 90.06 82 ARG A O 1
ATOM 664 N N . ALA A 1 83 ? 17.802 -1.359 -6.861 1.00 85.19 83 ALA A N 1
ATOM 665 C CA . ALA A 1 83 ? 17.828 -0.455 -5.712 1.00 85.19 83 ALA A CA 1
ATOM 666 C C . ALA A 1 83 ? 16.514 -0.521 -4.915 1.00 85.19 83 ALA A C 1
ATOM 668 O O . ALA A 1 83 ? 16.508 -0.256 -3.717 1.00 85.19 83 ALA A O 1
ATOM 669 N N . GLU A 1 84 ? 15.418 -0.904 -5.575 1.00 83.44 84 GLU A N 1
ATOM 670 C CA . GLU A 1 84 ? 14.089 -1.041 -4.975 1.00 83.44 84 GLU A CA 1
ATOM 671 C C . GLU A 1 84 ? 13.788 -2.491 -4.579 1.00 83.44 84 GLU A C 1
ATOM 673 O O . GLU A 1 84 ? 13.197 -2.737 -3.529 1.00 83.44 84 GLU A O 1
ATOM 678 N N . VAL A 1 85 ? 14.177 -3.456 -5.421 1.00 87.25 85 VAL A N 1
ATOM 679 C CA . VAL A 1 85 ? 13.793 -4.867 -5.278 1.00 87.25 85 VAL A CA 1
ATOM 680 C C . VAL A 1 85 ? 15.024 -5.764 -5.317 1.00 87.25 85 VAL A C 1
ATOM 682 O O . VAL A 1 85 ? 15.914 -5.606 -6.148 1.00 87.25 85 VAL A O 1
ATOM 685 N N . THR A 1 86 ? 15.077 -6.741 -4.411 1.00 91.94 86 THR A N 1
ATOM 686 C CA . THR A 1 86 ? 16.204 -7.680 -4.343 1.00 91.94 86 THR A CA 1
ATOM 687 C C . THR A 1 86 ? 16.184 -8.629 -5.541 1.00 91.94 86 THR A C 1
ATOM 689 O O . THR A 1 86 ? 15.177 -9.288 -5.799 1.00 91.94 86 THR A O 1
ATOM 692 N N . LEU A 1 87 ? 17.315 -8.731 -6.244 1.00 95.19 87 LEU A N 1
ATOM 693 C CA . LEU A 1 87 ? 17.491 -9.676 -7.346 1.00 95.19 87 LEU A CA 1
ATOM 694 C C . LEU A 1 87 ? 17.357 -11.123 -6.863 1.00 95.19 87 LEU A C 1
ATOM 696 O O . LEU A 1 87 ? 17.919 -11.511 -5.837 1.00 95.19 87 LEU A O 1
ATOM 700 N N . GLN A 1 88 ? 16.661 -11.934 -7.650 1.00 95.75 88 GLN A N 1
ATOM 701 C CA . GLN A 1 88 ? 16.487 -13.362 -7.422 1.00 95.75 88 GLN A CA 1
ATOM 702 C C . GLN A 1 88 ? 17.392 -14.154 -8.357 1.00 95.75 88 GLN A C 1
ATOM 704 O O . GLN A 1 88 ? 17.661 -13.737 -9.484 1.00 95.75 88 GLN A O 1
ATOM 709 N N . ARG A 1 89 ? 17.857 -15.320 -7.897 1.00 96.62 89 ARG A N 1
ATOM 710 C CA . ARG A 1 89 ? 18.618 -16.238 -8.746 1.00 96.62 89 ARG A CA 1
ATOM 711 C C . ARG A 1 89 ? 17.675 -16.871 -9.768 1.00 96.62 89 ARG A C 1
ATOM 713 O O . ARG A 1 89 ? 16.830 -17.688 -9.408 1.00 96.62 89 ARG A O 1
ATOM 720 N N . MET A 1 90 ? 17.852 -16.513 -11.032 1.00 96.25 90 MET A N 1
ATOM 721 C CA . MET A 1 90 ? 17.022 -16.915 -12.164 1.00 96.25 90 MET A CA 1
ATOM 722 C C . MET A 1 90 ? 17.935 -17.414 -13.294 1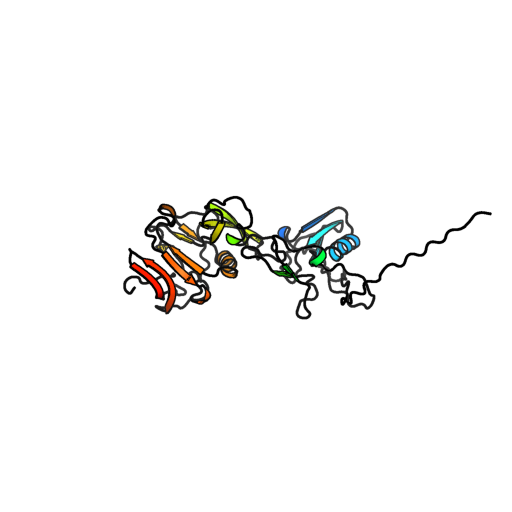.00 96.25 90 MET A C 1
ATOM 724 O O . MET A 1 90 ? 18.389 -16.616 -14.114 1.00 96.25 90 MET A O 1
ATOM 728 N N . PRO A 1 91 ? 18.253 -18.722 -13.339 1.00 96.38 91 PRO A N 1
ATOM 729 C CA . PRO A 1 91 ? 19.172 -19.266 -14.334 1.00 96.38 91 PRO A CA 1
ATOM 730 C C . PRO A 1 91 ? 18.746 -18.969 -15.778 1.00 96.38 91 PRO A C 1
ATOM 732 O O . PRO A 1 91 ? 17.585 -19.172 -16.144 1.00 96.38 91 PRO A O 1
ATOM 735 N N . GLY A 1 92 ? 19.689 -18.514 -16.604 1.00 94.75 92 GLY A N 1
ATOM 736 C CA . GLY A 1 92 ? 19.452 -18.139 -18.004 1.00 94.75 92 GLY A CA 1
ATOM 737 C C . GLY A 1 92 ? 18.896 -16.726 -18.214 1.00 94.75 92 GLY A C 1
ATOM 738 O O . GLY A 1 92 ? 18.707 -16.324 -19.366 1.00 94.75 92 GLY A O 1
ATOM 739 N N . TYR A 1 93 ? 18.654 -15.976 -17.136 1.00 97.25 93 TYR A N 1
ATOM 740 C CA . TYR A 1 93 ? 18.382 -14.543 -17.200 1.00 97.25 93 TYR A CA 1
ATOM 741 C C . TYR A 1 93 ? 19.667 -13.730 -17.075 1.00 97.25 93 TYR A C 1
ATOM 743 O O . TYR A 1 93 ? 20.633 -14.138 -16.436 1.00 97.25 93 TYR A O 1
ATOM 751 N N . THR A 1 94 ? 19.680 -12.549 -17.680 1.00 96.88 94 THR A N 1
ATOM 752 C CA . THR A 1 94 ? 20.701 -11.532 -17.438 1.00 96.88 94 THR A CA 1
ATOM 753 C C . THR A 1 94 ? 20.026 -10.194 -17.191 1.00 96.88 94 THR A C 1
ATOM 755 O O . THR A 1 94 ? 19.287 -9.704 -18.046 1.00 96.88 94 THR A O 1
ATOM 758 N N . TYR A 1 95 ? 20.276 -9.611 -16.023 1.00 97.12 95 TYR A N 1
ATOM 759 C CA . TYR A 1 95 ? 19.719 -8.327 -15.606 1.00 97.12 95 TYR A CA 1
ATOM 760 C C . TYR A 1 95 ? 20.663 -7.165 -15.947 1.00 97.12 95 TYR A C 1
ATOM 762 O O . TYR A 1 95 ? 21.879 -7.252 -15.729 1.00 97.12 95 TYR A O 1
ATOM 770 N N . TYR A 1 96 ? 20.089 -6.060 -16.427 1.00 94.94 96 TYR A N 1
ATOM 771 C CA . TYR A 1 96 ? 20.796 -4.844 -16.820 1.00 94.94 96 TYR A CA 1
ATOM 772 C C . TYR A 1 96 ? 20.215 -3.620 -16.111 1.00 94.94 96 TYR A C 1
ATOM 774 O O . TYR A 1 96 ? 19.029 -3.309 -16.236 1.00 94.94 96 TYR A O 1
ATOM 782 N N . ASP A 1 97 ? 21.083 -2.880 -15.420 1.00 91.00 97 ASP A N 1
ATOM 783 C CA . ASP A 1 97 ? 20.749 -1.547 -14.930 1.00 91.00 97 ASP A CA 1
ATOM 784 C C . ASP A 1 97 ? 20.760 -0.543 -16.080 1.00 91.00 97 ASP A C 1
ATOM 786 O O . ASP A 1 97 ? 21.632 -0.586 -16.956 1.00 91.00 97 ASP A O 1
ATOM 790 N N . ILE A 1 98 ? 19.836 0.410 -16.019 1.00 86.06 98 ILE A N 1
ATOM 791 C CA . ILE A 1 98 ? 19.911 1.622 -16.820 1.00 86.06 98 ILE A CA 1
ATOM 792 C C . ILE A 1 98 ? 20.370 2.758 -15.918 1.00 86.06 98 ILE A C 1
ATOM 794 O O . ILE A 1 98 ? 19.750 3.027 -14.892 1.00 86.06 98 ILE A O 1
ATOM 798 N N . ILE A 1 99 ? 21.457 3.422 -16.303 1.00 81.75 99 ILE A N 1
ATOM 799 C CA . ILE A 1 99 ? 22.069 4.472 -15.492 1.00 81.75 99 ILE A CA 1
ATOM 800 C C . ILE A 1 99 ? 22.069 5.818 -16.211 1.00 81.75 99 ILE A C 1
ATOM 802 O O . ILE A 1 99 ? 22.094 5.850 -17.440 1.00 81.75 99 ILE A O 1
ATOM 806 N N . PRO A 1 100 ? 22.095 6.927 -15.459 1.00 76.50 100 PRO A N 1
ATOM 807 C CA . PRO A 1 100 ? 22.112 8.258 -16.033 1.00 76.50 100 PRO A CA 1
ATOM 808 C C . PRO A 1 100 ? 23.352 8.544 -16.901 1.00 76.50 100 PRO A C 1
ATOM 810 O O . PRO A 1 100 ? 24.474 8.476 -16.403 1.00 76.50 100 PRO A O 1
ATOM 813 N N . TRP A 1 101 ? 23.172 8.900 -18.174 1.00 72.44 101 TRP A N 1
ATOM 814 C CA . TRP A 1 101 ? 24.226 9.337 -19.091 1.00 72.44 101 TRP A CA 1
ATOM 815 C C . TRP A 1 101 ? 24.720 10.726 -18.695 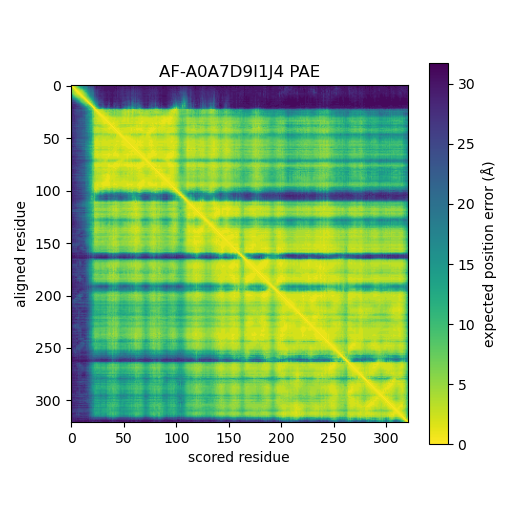1.00 72.44 101 TRP A C 1
ATOM 817 O O . TRP A 1 101 ? 23.933 11.643 -18.474 1.00 72.44 101 TRP A O 1
ATOM 827 N N . LYS A 1 102 ? 26.042 10.891 -18.617 1.00 67.88 102 LYS A N 1
ATOM 828 C CA . LYS A 1 102 ? 26.695 12.122 -18.136 1.00 67.88 102 LYS A CA 1
ATOM 829 C C . LYS A 1 102 ? 27.304 12.985 -19.249 1.00 67.88 102 LYS A C 1
ATOM 831 O O . LYS A 1 102 ? 28.136 13.843 -18.961 1.00 67.88 102 LYS A O 1
ATOM 836 N N . GLY A 1 103 ? 26.976 12.725 -20.513 1.00 64.12 103 GLY A N 1
ATOM 837 C CA . GLY A 1 103 ? 27.574 13.444 -21.640 1.00 64.12 103 GLY A CA 1
ATOM 838 C C . GLY A 1 103 ? 26.901 14.781 -21.967 1.00 64.12 103 GLY A C 1
ATOM 839 O O . GLY A 1 103 ? 25.891 15.159 -21.383 1.00 64.12 103 GLY A O 1
ATOM 840 N N . SER A 1 104 ? 27.510 15.523 -22.895 1.00 55.97 104 SER A N 1
ATOM 841 C CA . SER A 1 104 ? 27.240 16.948 -23.146 1.00 55.97 104 SER A CA 1
ATOM 842 C C . SER A 1 104 ? 26.381 17.256 -24.382 1.00 55.97 104 SER A C 1
ATOM 844 O O . SER A 1 104 ? 26.169 18.429 -24.687 1.00 55.97 104 SER A O 1
ATOM 846 N N . CYS A 1 105 ? 25.899 16.251 -25.122 1.00 52.62 105 CYS A N 1
ATOM 847 C CA . CYS A 1 105 ? 25.081 16.492 -26.317 1.00 52.62 105 CYS A CA 1
ATOM 848 C C . CYS A 1 105 ? 23.616 16.784 -25.945 1.00 52.62 105 CYS A C 1
ATOM 850 O O . CYS A 1 105 ? 23.016 15.986 -25.223 1.00 52.62 105 CYS A O 1
ATOM 852 N N . PRO A 1 106 ? 23.014 17.871 -26.464 1.00 45.88 106 PRO A N 1
ATOM 853 C CA . PRO A 1 106 ? 21.605 18.168 -26.248 1.00 45.88 106 PRO A CA 1
ATOM 854 C C . PRO A 1 106 ? 20.746 17.188 -27.052 1.00 45.88 106 PRO A C 1
ATOM 856 O O . PRO A 1 106 ? 20.765 17.186 -28.282 1.00 45.88 106 PRO A O 1
ATOM 859 N N . ILE A 1 107 ? 20.010 16.335 -26.347 1.00 53.38 107 ILE A N 1
ATOM 860 C CA . ILE A 1 107 ? 19.002 15.437 -26.910 1.00 53.38 107 ILE A CA 1
ATOM 861 C C . ILE A 1 107 ? 17.673 15.817 -26.261 1.00 53.38 107 ILE A C 1
ATOM 863 O O . ILE A 1 107 ? 17.599 15.964 -25.040 1.00 53.38 107 ILE A O 1
ATOM 867 N N . ASP A 1 108 ? 16.655 16.012 -27.095 1.00 48.88 108 ASP A N 1
ATOM 868 C CA . ASP A 1 108 ? 15.314 16.407 -26.678 1.00 48.88 108 ASP A CA 1
ATOM 869 C C . ASP A 1 108 ? 14.650 15.259 -25.907 1.00 48.88 108 ASP A C 1
ATOM 871 O O . ASP A 1 108 ? 14.629 14.118 -26.381 1.00 48.88 108 ASP A O 1
ATOM 875 N N . VAL A 1 109 ? 14.148 15.542 -24.705 1.00 55.84 109 VAL A N 1
ATOM 876 C CA . VAL A 1 109 ? 13.472 14.540 -23.876 1.00 55.84 109 VAL A CA 1
ATOM 877 C C . VAL A 1 109 ? 12.036 14.873 -23.692 1.00 55.84 109 VAL A C 1
ATOM 879 O O . VAL A 1 109 ? 11.682 15.937 -23.202 1.00 55.84 109 VAL A O 1
ATOM 882 N N . THR A 1 110 ? 11.229 13.871 -24.009 1.00 57.09 110 THR A N 1
ATOM 883 C CA . THR A 1 110 ? 9.853 13.793 -23.569 1.00 57.09 110 THR A CA 1
ATOM 884 C C . THR A 1 110 ? 9.850 13.804 -22.048 1.00 57.09 110 THR A C 1
ATOM 886 O O . THR A 1 110 ? 10.279 12.830 -21.425 1.00 57.09 110 THR A O 1
ATOM 889 N N . ASP A 1 111 ? 9.385 14.902 -21.454 1.00 74.44 111 ASP A N 1
ATOM 890 C CA . ASP A 1 111 ? 9.062 14.943 -20.033 1.00 74.44 111 ASP A CA 1
ATOM 891 C C . ASP A 1 111 ? 8.201 13.714 -19.727 1.00 74.44 111 ASP A C 1
ATOM 893 O O . ASP A 1 111 ? 7.156 13.482 -20.343 1.00 74.44 111 ASP A O 1
ATOM 897 N N . CYS A 1 112 ? 8.669 12.871 -18.808 1.00 83.62 112 CYS A N 1
ATOM 898 C CA . CYS A 1 112 ? 7.982 11.633 -18.489 1.00 83.62 112 CYS A CA 1
ATOM 899 C C . CYS A 1 112 ? 6.547 11.876 -18.033 1.00 83.62 112 CYS A C 1
ATOM 901 O O . CYS A 1 112 ? 5.699 11.007 -18.234 1.00 83.62 112 CYS A O 1
ATOM 903 N N . CYS A 1 113 ? 6.238 13.059 -17.503 1.00 87.50 113 CYS A N 1
ATOM 904 C CA . CYS A 1 113 ? 4.879 13.433 -17.159 1.00 87.50 113 CYS A CA 1
ATOM 905 C C . CYS A 1 113 ? 3.965 13.676 -18.369 1.00 87.50 113 CYS A C 1
ATOM 907 O O . CYS A 1 113 ? 2.757 13.439 -18.255 1.00 87.50 113 CYS A O 1
ATOM 909 N N . GLU A 1 114 ? 4.492 14.025 -19.546 1.00 86.56 114 GLU A N 1
ATOM 910 C CA . GLU A 1 114 ? 3.702 14.129 -20.784 1.00 86.56 114 GLU A CA 1
ATOM 911 C C . GLU A 1 114 ? 3.133 12.773 -21.217 1.00 86.56 114 GLU A C 1
ATOM 913 O O . GLU A 1 114 ? 2.020 12.701 -21.746 1.00 86.56 114 GLU A O 1
ATOM 918 N N . GLN A 1 115 ? 3.840 11.681 -20.906 1.00 85.62 115 GLN A N 1
ATOM 919 C CA . GLN A 1 115 ? 3.374 10.314 -21.164 1.00 85.62 115 GLN A CA 1
ATOM 920 C C . GLN A 1 115 ? 2.265 9.860 -20.196 1.00 85.62 115 GLN A C 1
ATOM 922 O O . GLN A 1 115 ? 1.754 8.747 -20.326 1.00 85.62 115 GLN A O 1
ATOM 927 N N . LYS A 1 116 ? 1.875 10.704 -19.226 1.00 89.88 116 LYS A N 1
ATOM 928 C CA . LYS A 1 116 ? 0.858 10.428 -18.192 1.00 89.88 116 LYS A CA 1
ATOM 929 C C . LYS A 1 116 ? 1.053 9.061 -17.511 1.00 89.88 116 LYS A C 1
ATOM 931 O O . LYS A 1 116 ? 0.148 8.223 -17.519 1.00 89.88 116 LYS A O 1
ATOM 936 N N . PRO A 1 117 ? 2.226 8.806 -16.904 1.00 90.44 117 PRO A N 1
ATOM 937 C CA . PRO A 1 117 ? 2.568 7.492 -16.375 1.00 90.44 117 PRO A CA 1
ATOM 938 C C . PRO A 1 117 ? 1.770 7.138 -15.113 1.00 90.44 117 PRO A C 1
ATOM 940 O O . PRO A 1 117 ? 1.586 5.947 -14.843 1.00 90.44 117 PRO A O 1
ATOM 943 N N . CYS A 1 118 ? 1.290 8.138 -14.367 1.00 94.19 118 CYS A N 1
ATOM 944 C CA . CYS A 1 118 ? 0.507 7.971 -13.144 1.00 94.19 118 CYS A CA 1
ATOM 945 C C . CYS A 1 118 ? -0.932 7.540 -13.438 1.00 94.19 118 CYS A C 1
ATOM 947 O O . CYS A 1 118 ? -1.644 8.161 -14.227 1.00 94.19 118 CYS A O 1
ATOM 949 N N . LEU A 1 119 ? -1.375 6.478 -12.769 1.00 93.06 119 LEU A N 1
ATOM 950 C CA . LEU A 1 119 ? -2.709 5.908 -12.915 1.00 93.06 119 LEU A CA 1
ATOM 951 C C . LEU A 1 119 ? -3.684 6.480 -11.881 1.00 93.06 119 LEU A C 1
ATOM 953 O O . LEU A 1 119 ? -3.300 7.169 -10.937 1.00 93.06 119 LEU A O 1
ATOM 957 N N . HIS A 1 120 ? -4.974 6.201 -12.087 1.00 92.62 120 HIS A N 1
ATOM 958 C CA . HIS A 1 120 ? -6.060 6.529 -11.155 1.00 92.62 120 HIS A CA 1
ATOM 959 C C . HIS A 1 120 ? -6.093 8.000 -10.697 1.00 92.62 120 HIS A C 1
ATOM 961 O O . HIS A 1 120 ? -6.436 8.318 -9.560 1.00 92.62 120 HIS A O 1
ATOM 967 N N . GLY A 1 121 ? -5.731 8.916 -11.600 1.00 91.75 121 GLY A N 1
ATOM 968 C CA . GLY A 1 121 ? -5.736 10.351 -11.327 1.00 91.75 121 GLY A CA 1
ATOM 969 C C . GLY A 1 121 ? -4.640 10.815 -10.365 1.00 91.75 121 GLY A C 1
ATOM 970 O O . GLY A 1 121 ? -4.805 11.879 -9.763 1.00 91.75 121 GLY A O 1
ATOM 971 N N . GLY A 1 122 ? -3.567 10.034 -10.195 1.00 94.44 122 GLY A N 1
ATOM 972 C CA . GLY A 1 122 ? -2.350 10.483 -9.522 1.00 94.44 122 GLY A CA 1
ATOM 973 C C . GLY A 1 122 ? -1.677 11.637 -10.270 1.00 94.44 122 GLY A C 1
ATOM 974 O O . GLY A 1 122 ? -1.752 11.722 -11.499 1.00 94.44 122 GLY A O 1
ATOM 975 N N . THR A 1 123 ? -1.028 12.526 -9.522 1.00 95.75 123 THR A N 1
ATOM 976 C CA . THR A 1 123 ? -0.310 13.682 -10.078 1.00 95.75 123 THR A CA 1
ATOM 977 C C . THR A 1 123 ? 1.117 13.276 -10.414 1.00 95.75 123 THR A C 1
ATOM 979 O O . THR A 1 123 ? 1.792 12.692 -9.570 1.00 95.75 123 THR A O 1
ATOM 982 N N . CYS A 1 124 ? 1.567 13.579 -11.632 1.00 94.19 124 CYS A N 1
ATOM 983 C CA . CYS A 1 124 ? 2.950 13.355 -12.035 1.00 94.19 124 CYS A CA 1
ATOM 984 C C . CYS A 1 124 ? 3.812 14.568 -11.693 1.00 94.19 124 CYS A C 1
ATOM 986 O O . CYS A 1 124 ? 3.428 15.695 -12.009 1.00 94.19 124 CYS A O 1
ATOM 988 N N . GLU A 1 125 ? 4.967 14.322 -11.086 1.00 90.38 125 GLU A N 1
ATOM 989 C CA . GLU A 1 125 ? 5.988 15.331 -10.819 1.00 90.38 125 GLU A CA 1
ATOM 990 C C . GLU A 1 125 ? 7.321 14.898 -11.444 1.00 90.38 125 GLU A C 1
ATOM 992 O O . GLU A 1 125 ? 7.677 13.715 -11.368 1.00 90.38 125 GLU A O 1
ATOM 997 N N . PRO A 1 126 ? 8.074 15.824 -12.061 1.00 84.19 126 PRO A N 1
ATOM 998 C CA . PRO A 1 126 ? 9.422 15.527 -12.523 1.00 84.19 126 PRO A CA 1
ATOM 999 C C . PRO A 1 126 ? 10.346 15.230 -11.327 1.00 84.19 126 PRO A C 1
ATOM 1001 O O . PRO A 1 126 ? 10.076 15.673 -10.205 1.00 84.19 126 PRO A O 1
ATOM 1004 N N . PRO A 1 127 ? 11.450 14.492 -11.536 1.00 80.06 127 PRO A N 1
ATOM 1005 C CA . PRO A 1 127 ? 12.446 14.290 -10.496 1.00 80.06 127 PRO A CA 1
ATOM 1006 C C . PRO A 1 127 ? 13.061 15.631 -10.072 1.00 80.06 127 PRO A C 1
ATOM 1008 O O . PRO A 1 127 ? 13.203 16.571 -10.853 1.00 80.06 127 PRO A O 1
ATOM 1011 N N . THR A 1 128 ? 13.432 15.711 -8.804 1.00 75.56 128 THR A N 1
ATOM 1012 C CA . THR A 1 128 ? 14.116 16.835 -8.165 1.00 75.56 128 THR A CA 1
ATOM 1013 C C . THR A 1 128 ? 15.606 16.520 -8.014 1.00 75.56 128 THR A C 1
ATOM 1015 O O . THR A 1 128 ? 16.027 15.368 -8.071 1.00 75.56 128 THR A O 1
ATOM 1018 N N . GLY A 1 129 ? 16.434 17.538 -7.762 1.00 68.25 129 GLY A N 1
ATOM 1019 C CA . GLY A 1 129 ? 17.881 17.348 -7.584 1.00 68.25 129 GLY A CA 1
ATOM 1020 C C . GLY A 1 129 ? 18.291 16.522 -6.354 1.00 68.25 129 GLY A C 1
ATOM 1021 O O . GLY A 1 129 ? 19.465 16.192 -6.226 1.00 68.25 129 GLY A O 1
ATOM 1022 N N . ALA A 1 130 ? 17.358 16.205 -5.450 1.00 75.56 130 ALA A N 1
ATOM 1023 C CA . ALA A 1 130 ? 17.607 15.368 -4.274 1.00 75.56 130 ALA A CA 1
ATOM 1024 C C . ALA A 1 130 ? 17.440 13.866 -4.553 1.00 75.56 130 ALA A C 1
ATOM 1026 O O . ALA A 1 130 ? 17.712 13.042 -3.681 1.00 75.56 130 ALA A O 1
ATOM 1027 N N . ASP A 1 131 ? 16.958 13.509 -5.738 1.00 70.38 131 ASP A N 1
ATOM 1028 C CA . ASP A 1 131 ? 16.517 12.154 -6.016 1.00 70.38 131 ASP A CA 1
ATOM 1029 C C . ASP A 1 131 ? 17.600 11.293 -6.620 1.00 70.38 131 ASP A C 1
ATOM 1031 O O . ASP A 1 131 ? 18.563 11.789 -7.207 1.00 70.38 131 ASP A O 1
ATOM 1035 N N . ASP A 1 132 ? 17.403 9.980 -6.506 1.00 73.44 132 ASP A N 1
ATOM 1036 C CA . ASP A 1 132 ? 18.217 9.051 -7.265 1.00 73.44 132 ASP A CA 1
ATOM 1037 C C . ASP A 1 132 ? 18.059 9.379 -8.757 1.00 73.44 132 ASP A C 1
ATOM 1039 O O . ASP A 1 132 ? 16.931 9.447 -9.254 1.00 73.44 132 ASP A O 1
ATOM 1043 N N . PRO A 1 133 ? 19.162 9.596 -9.486 1.00 70.88 133 PRO A N 1
ATOM 1044 C CA . PRO A 1 133 ? 19.081 10.055 -10.861 1.00 70.88 133 PRO A CA 1
ATOM 1045 C C . PRO A 1 133 ? 18.534 8.981 -11.825 1.00 70.88 133 PRO A C 1
ATOM 1047 O O . PRO A 1 133 ? 18.287 9.288 -12.987 1.00 70.88 133 PRO A O 1
ATOM 1050 N N . THR A 1 134 ? 18.290 7.745 -11.366 1.00 73.06 134 THR A N 1
ATOM 1051 C CA . THR A 1 134 ? 17.498 6.729 -12.090 1.00 73.06 134 THR A CA 1
ATOM 1052 C C . THR A 1 134 ? 15.984 6.980 -12.044 1.00 73.06 134 THR A C 1
ATOM 1054 O O . THR A 1 134 ? 15.251 6.452 -12.886 1.00 73.06 134 THR A O 1
ATOM 1057 N N . ILE A 1 135 ? 15.492 7.795 -11.102 1.00 77.38 135 ILE A N 1
ATOM 1058 C CA . ILE A 1 135 ? 14.072 8.139 -10.988 1.00 77.38 135 ILE A CA 1
ATOM 1059 C C . ILE A 1 135 ? 13.697 9.104 -12.110 1.00 77.38 135 ILE A C 1
ATOM 1061 O O . ILE A 1 135 ? 14.173 10.235 -12.176 1.00 77.38 135 ILE A O 1
ATOM 1065 N N . ARG A 1 136 ? 12.776 8.665 -12.971 1.00 81.69 136 ARG A N 1
ATOM 1066 C CA . ARG A 1 136 ? 12.358 9.421 -14.162 1.00 81.69 136 ARG A CA 1
ATOM 1067 C C . ARG A 1 136 ? 11.157 10.337 -13.936 1.00 81.69 136 ARG A C 1
ATOM 1069 O O . ARG A 1 136 ? 10.957 11.280 -14.691 1.00 81.69 136 ARG A O 1
ATOM 1076 N N . PHE A 1 137 ? 10.338 10.027 -12.936 1.00 86.69 137 PHE A N 1
ATOM 1077 C CA . PHE A 1 137 ? 9.169 10.794 -12.502 1.00 86.69 137 PHE A CA 1
ATOM 1078 C C . PHE A 1 137 ? 8.728 10.303 -11.116 1.00 86.69 137 PHE A C 1
ATOM 1080 O O . PHE A 1 137 ? 9.099 9.206 -10.687 1.00 86.69 137 PHE A O 1
ATOM 1087 N N . ARG A 1 138 ? 7.880 11.076 -10.436 1.00 88.44 138 ARG A N 1
ATOM 1088 C CA . ARG A 1 138 ? 7.116 10.630 -9.265 1.00 88.44 138 ARG A CA 1
ATOM 1089 C C . ARG A 1 138 ? 5.631 10.691 -9.527 1.00 88.44 138 ARG A C 1
ATOM 1091 O O . ARG A 1 138 ? 5.152 11.588 -10.212 1.00 88.44 138 ARG A O 1
ATOM 1098 N N . CYS A 1 139 ? 4.905 9.768 -8.909 1.00 93.00 139 CYS A N 1
ATOM 1099 C CA . CYS A 1 139 ? 3.460 9.849 -8.824 1.00 93.00 139 CYS A CA 1
ATOM 1100 C C . CYS A 1 139 ? 3.022 10.121 -7.390 1.00 93.00 139 CYS A C 1
ATOM 1102 O O . CYS A 1 139 ? 3.251 9.309 -6.494 1.00 93.00 139 CYS A O 1
ATOM 1104 N N . LEU A 1 140 ? 2.328 11.239 -7.192 1.00 94.12 140 LEU A N 1
ATOM 1105 C CA . LEU A 1 140 ? 1.580 11.503 -5.972 1.00 94.12 140 LEU A CA 1
ATOM 1106 C C . LEU A 1 140 ? 0.209 10.837 -6.086 1.00 94.12 140 LEU A C 1
ATOM 1108 O O . LEU A 1 140 ? -0.654 11.263 -6.861 1.00 94.12 140 LEU A O 1
ATOM 1112 N N . CYS A 1 141 ? 0.015 9.762 -5.328 1.00 94.12 141 CYS A N 1
ATOM 1113 C CA . CYS A 1 141 ? -1.201 8.967 -5.409 1.00 94.12 141 CYS A CA 1
ATOM 1114 C C . CYS A 1 141 ? -2.367 9.592 -4.656 1.00 94.12 141 CYS A C 1
ATOM 1116 O O . CYS A 1 141 ? -2.230 10.125 -3.555 1.00 94.12 141 CYS A O 1
ATOM 1118 N N . ARG A 1 142 ? -3.559 9.468 -5.249 1.00 92.00 142 ARG A N 1
ATOM 1119 C CA . ARG A 1 142 ? -4.807 9.762 -4.547 1.00 92.00 142 ARG A CA 1
ATOM 1120 C C . ARG A 1 142 ? -5.008 8.781 -3.400 1.00 92.00 142 ARG A C 1
ATOM 1122 O O . ARG A 1 142 ? -4.514 7.654 -3.415 1.00 92.00 142 ARG A O 1
ATOM 1129 N N . LYS A 1 143 ? -5.801 9.205 -2.418 1.00 89.69 143 LYS A N 1
ATOM 1130 C CA . LYS A 1 143 ? -6.126 8.399 -1.243 1.00 89.69 143 LYS A CA 1
ATOM 1131 C C . LYS A 1 143 ? -6.656 7.017 -1.646 1.00 89.69 143 LYS A C 1
ATOM 1133 O O . LYS A 1 143 ? -7.615 6.911 -2.401 1.00 89.69 143 LYS A O 1
ATOM 1138 N N . GLY A 1 144 ? -6.055 5.969 -1.083 1.00 91.12 144 GLY A N 1
ATOM 1139 C CA . GLY A 1 144 ? -6.431 4.579 -1.345 1.00 91.12 144 GLY A CA 1
ATOM 1140 C C . GLY A 1 144 ? -5.800 3.961 -2.595 1.00 91.12 144 GLY A C 1
ATOM 1141 O O . GLY A 1 144 ? -6.109 2.806 -2.900 1.00 91.12 144 GLY A O 1
ATOM 1142 N N . TYR A 1 145 ? -4.888 4.676 -3.261 1.00 93.25 145 TYR A N 1
ATOM 1143 C CA . TYR A 1 145 ? -4.006 4.129 -4.289 1.00 93.25 145 TYR A CA 1
ATOM 1144 C C . TYR A 1 145 ? -2.535 4.226 -3.893 1.00 93.25 145 TYR A C 1
ATOM 1146 O O . TYR A 1 145 ? -2.147 5.123 -3.149 1.00 93.25 145 TYR A O 1
ATOM 1154 N N . GLY A 1 146 ? -1.715 3.327 -4.435 1.00 92.56 146 GLY A N 1
ATOM 1155 C CA . GLY A 1 146 ? -0.265 3.331 -4.239 1.00 92.56 146 GLY A CA 1
ATOM 1156 C C . GLY A 1 146 ? 0.479 2.486 -5.259 1.00 92.56 146 GLY A C 1
ATOM 1157 O O . GLY A 1 146 ? -0.071 2.096 -6.291 1.00 92.56 146 GLY A O 1
ATOM 1158 N N . GLY A 1 147 ? 1.750 2.230 -4.959 1.00 89.62 147 GLY A N 1
ATOM 1159 C CA . GLY A 1 147 ? 2.743 1.828 -5.951 1.00 89.62 147 GLY A CA 1
ATOM 1160 C C . GLY A 1 147 ? 3.355 3.046 -6.646 1.00 89.62 147 GLY A C 1
ATOM 1161 O O . GLY A 1 147 ? 2.809 4.148 -6.593 1.00 89.62 147 GLY A O 1
ATOM 1162 N N . ASN A 1 148 ? 4.484 2.839 -7.320 1.00 87.44 148 ASN A N 1
ATOM 1163 C CA . ASN A 1 148 ? 5.246 3.885 -8.015 1.00 87.44 148 ASN A CA 1
ATOM 1164 C C . ASN A 1 148 ? 4.444 4.649 -9.085 1.00 87.44 148 ASN A C 1
ATOM 1166 O O . ASN A 1 148 ? 4.803 5.766 -9.451 1.00 87.44 148 ASN A O 1
ATOM 1170 N N . ARG A 1 149 ? 3.347 4.066 -9.577 1.00 91.12 149 ARG A N 1
ATOM 1171 C CA . ARG A 1 149 ? 2.456 4.655 -10.582 1.00 91.12 149 ARG A CA 1
ATOM 1172 C C . ARG A 1 149 ? 1.009 4.756 -10.113 1.00 91.12 149 ARG A C 1
ATOM 1174 O O . ARG A 1 149 ? 0.125 4.970 -10.941 1.00 91.12 149 ARG A O 1
ATOM 1181 N N . CYS A 1 150 ? 0.736 4.587 -8.821 1.00 93.50 150 CYS A N 1
ATOM 1182 C CA . CYS A 1 150 ? -0.628 4.556 -8.276 1.00 93.50 150 CYS A CA 1
ATOM 1183 C C . CYS A 1 150 ? -1.505 3.449 -8.885 1.00 93.50 150 CYS A C 1
ATOM 1185 O O . CYS A 1 150 ? -2.727 3.584 -8.994 1.00 93.50 150 CYS A O 1
ATOM 1187 N N . GLN A 1 151 ? -0.882 2.357 -9.329 1.00 91.19 151 GLN A N 1
ATOM 1188 C CA . GLN A 1 151 ? -1.546 1.239 -9.994 1.00 91.19 151 GLN A CA 1
ATOM 1189 C C . GLN A 1 151 ? -2.353 0.369 -9.027 1.00 91.19 151 GLN A C 1
ATOM 1191 O O . GLN A 1 151 ? -3.337 -0.251 -9.432 1.00 91.19 151 GLN A O 1
ATOM 1196 N N . TYR A 1 152 ? -1.963 0.337 -7.754 1.00 93.06 152 TYR A N 1
ATOM 1197 C CA . TYR A 1 152 ? -2.543 -0.556 -6.762 1.00 93.06 152 TYR A CA 1
ATOM 1198 C C . TYR A 1 152 ? -3.643 0.137 -5.979 1.00 93.06 152 TYR A C 1
ATOM 1200 O O . TYR A 1 152 ? -3.489 1.280 -5.557 1.00 93.06 152 TYR A O 1
ATOM 1208 N N . ARG A 1 153 ? -4.743 -0.581 -5.743 1.00 93.62 153 ARG A N 1
ATOM 1209 C CA . ARG A 1 153 ? -5.757 -0.205 -4.755 1.00 93.62 153 ARG A CA 1
ATOM 1210 C C . ARG A 1 153 ? -5.304 -0.756 -3.420 1.00 93.62 153 ARG A C 1
ATOM 1212 O O . ARG A 1 153 ? -5.290 -1.965 -3.230 1.00 93.62 153 ARG A O 1
ATOM 1219 N N . ILE A 1 154 ? -4.926 0.127 -2.516 1.00 94.25 154 ILE A N 1
ATOM 1220 C CA . ILE A 1 154 ? -4.281 -0.255 -1.253 1.00 94.25 154 ILE A CA 1
ATOM 1221 C C . ILE A 1 154 ? -5.196 -0.031 -0.049 1.00 94.25 154 ILE A C 1
ATOM 1223 O O . ILE A 1 154 ? -4.841 -0.366 1.069 1.00 94.25 154 ILE A O 1
ATOM 1227 N N . GLY A 1 155 ? -6.387 0.531 -0.276 1.00 93.38 155 GLY A N 1
ATOM 1228 C CA . GLY A 1 155 ? -7.440 0.678 0.721 1.00 93.38 155 GLY A CA 1
ATOM 1229 C C . GLY A 1 155 ? -8.812 0.860 0.073 1.00 93.38 155 GLY A C 1
ATOM 1230 O O . GLY A 1 155 ? -8.916 1.235 -1.098 1.00 93.38 155 GLY A O 1
ATOM 1231 N N . CYS A 1 156 ? -9.877 0.677 0.858 1.00 92.50 156 CYS A N 1
ATOM 1232 C CA . CYS A 1 156 ? -11.253 0.924 0.421 1.00 92.50 156 CYS A CA 1
ATOM 1233 C C . CYS A 1 156 ? -11.502 2.328 -0.172 1.00 92.50 156 CYS A C 1
ATOM 1235 O O . CYS A 1 156 ? -12.320 2.418 -1.083 1.00 92.50 156 CYS A O 1
ATOM 1237 N N . PRO A 1 157 ? -10.785 3.410 0.214 1.00 90.44 157 PRO A N 1
ATOM 1238 C CA . PRO A 1 157 ? -10.943 4.700 -0.458 1.00 90.44 157 PRO A CA 1
ATOM 1239 C C . PRO A 1 157 ? -10.595 4.681 -1.948 1.00 90.44 157 PRO A C 1
ATOM 1241 O O . PRO A 1 157 ? -11.175 5.446 -2.711 1.00 90.44 157 PRO A O 1
ATOM 1244 N N . GLY A 1 158 ? -9.694 3.794 -2.391 1.00 90.12 158 GLY A N 1
ATOM 1245 C CA . GLY A 1 158 ? -9.381 3.669 -3.815 1.00 90.12 158 GLY A CA 1
ATOM 1246 C C . GLY A 1 158 ? -10.633 3.256 -4.577 1.00 90.12 158 GLY A C 1
ATOM 1247 O O . GLY A 1 158 ? -10.906 3.705 -5.687 1.00 90.12 158 GLY A O 1
ATOM 1248 N N . TYR A 1 159 ? -11.478 2.461 -3.932 1.00 88.69 159 TYR A N 1
ATOM 1249 C CA . TYR A 1 159 ? -12.801 2.122 -4.393 1.00 88.69 159 TYR A CA 1
ATOM 1250 C C . TYR A 1 159 ? -13.826 3.251 -4.174 1.00 88.69 159 TYR A C 1
ATOM 1252 O O . TYR A 1 159 ? -14.956 2.964 -3.837 1.00 88.69 159 TYR A O 1
ATOM 1260 N N . LEU A 1 160 ? -13.510 4.529 -4.373 1.00 82.38 160 LEU A N 1
ATOM 1261 C CA . LEU A 1 160 ? -14.523 5.603 -4.359 1.00 82.38 160 LEU A CA 1
ATOM 1262 C C . LEU A 1 160 ? -14.735 6.233 -5.740 1.00 82.38 160 LEU A C 1
ATOM 1264 O O . LEU A 1 160 ? -15.845 6.643 -6.057 1.00 82.38 160 LEU A O 1
ATOM 1268 N N . ASP A 1 161 ? -13.731 6.190 -6.616 1.00 70.69 161 ASP A N 1
ATOM 1269 C CA . ASP A 1 161 ? -13.753 6.893 -7.913 1.00 70.69 161 ASP A CA 1
ATOM 1270 C C . ASP A 1 161 ? -14.576 6.204 -9.022 1.00 70.69 161 ASP A C 1
ATOM 1272 O O . ASP A 1 161 ? -14.593 6.666 -10.160 1.00 70.69 161 ASP A O 1
ATOM 1276 N N . ILE A 1 162 ? -15.243 5.083 -8.725 1.00 66.19 162 ILE A N 1
ATOM 1277 C CA . ILE A 1 162 ? -16.111 4.399 -9.701 1.00 66.19 162 ILE A CA 1
ATOM 1278 C C . ILE A 1 162 ? -17.539 4.773 -9.322 1.00 66.19 162 ILE A C 1
ATOM 1280 O O . ILE A 1 162 ? -17.999 4.411 -8.244 1.00 66.19 162 ILE A O 1
ATOM 1284 N N . VAL A 1 163 ? -18.187 5.540 -10.199 1.00 58.94 163 VAL A N 1
ATOM 1285 C CA . VAL A 1 163 ? -19.432 6.303 -9.976 1.00 58.94 163 VAL A CA 1
ATOM 1286 C C . VAL A 1 163 ? -20.685 5.416 -9.827 1.00 58.94 163 VAL A C 1
ATOM 1288 O O . VAL A 1 163 ? -21.797 5.914 -9.695 1.00 58.94 163 VAL A O 1
ATOM 1291 N N . THR A 1 164 ? -20.549 4.091 -9.786 1.00 56.16 164 THR A N 1
ATOM 1292 C CA . THR A 1 164 ? -21.668 3.187 -9.504 1.00 56.16 164 THR A CA 1
ATOM 1293 C C . THR A 1 164 ? -21.673 2.813 -8.025 1.00 56.16 164 THR A C 1
ATOM 1295 O O . THR A 1 164 ? -20.662 2.386 -7.476 1.00 56.16 164 THR A O 1
ATOM 1298 N N . SER A 1 165 ? -22.813 3.026 -7.365 1.00 56.03 165 SER A N 1
ATOM 1299 C CA . SER A 1 165 ? -23.077 2.736 -5.949 1.00 56.03 165 SER A CA 1
ATOM 1300 C C . SER A 1 165 ? -22.412 1.440 -5.479 1.00 56.03 165 SER A C 1
ATOM 1302 O O . SER A 1 165 ? -22.763 0.351 -5.936 1.00 56.03 165 SER A O 1
ATOM 1304 N N . ARG A 1 166 ? -21.449 1.549 -4.566 1.00 74.12 166 ARG A N 1
ATOM 1305 C CA . ARG A 1 166 ? -20.686 0.399 -4.083 1.00 74.12 166 ARG A CA 1
ATOM 1306 C C . ARG A 1 166 ? -21.380 -0.244 -2.899 1.00 74.12 166 ARG A C 1
ATOM 1308 O O . ARG A 1 166 ? -21.657 0.383 -1.888 1.00 74.12 166 ARG A O 1
ATOM 1315 N N . ALA A 1 167 ? -21.658 -1.530 -3.015 1.00 85.25 167 ALA A N 1
ATOM 1316 C CA . ALA A 1 167 ? -22.160 -2.271 -1.876 1.00 85.25 167 ALA A CA 1
ATOM 1317 C C . ALA A 1 167 ? -21.041 -2.436 -0.838 1.00 85.25 167 ALA A C 1
ATOM 1319 O O . ALA A 1 167 ? -19.869 -2.620 -1.190 1.00 85.25 167 ALA A O 1
ATOM 1320 N N . ASN A 1 168 ? -21.416 -2.405 0.439 1.00 88.62 168 ASN A N 1
ATOM 1321 C CA . ASN A 1 168 ? -20.568 -2.951 1.492 1.00 88.62 168 ASN A CA 1
ATOM 1322 C C . ASN A 1 168 ? -20.267 -4.420 1.167 1.00 88.62 168 ASN A C 1
ATOM 1324 O O . ASN A 1 168 ? -21.149 -5.129 0.679 1.00 88.62 168 ASN A O 1
ATOM 1328 N N . GLY A 1 169 ? -19.046 -4.881 1.418 1.00 91.31 169 GLY A N 1
ATOM 1329 C CA . GLY A 1 169 ? -18.681 -6.255 1.085 1.00 91.31 169 GLY A CA 1
ATOM 1330 C C . GLY A 1 169 ? -17.185 -6.502 1.062 1.00 91.31 169 GLY A C 1
ATOM 1331 O O . GLY A 1 169 ? -16.399 -5.669 1.508 1.00 91.31 169 GLY A O 1
ATOM 1332 N N . ILE A 1 170 ? -16.799 -7.659 0.532 1.00 93.69 170 ILE A N 1
ATOM 1333 C CA . ILE A 1 170 ? -15.402 -8.076 0.421 1.00 93.69 170 ILE A CA 1
ATOM 1334 C C . ILE A 1 170 ? -14.803 -7.515 -0.870 1.00 93.69 170 ILE A C 1
ATOM 1336 O O . ILE A 1 170 ? -15.370 -7.673 -1.950 1.00 93.69 170 ILE A O 1
ATOM 1340 N N . TYR A 1 171 ? -13.646 -6.872 -0.752 1.00 94.00 171 TYR A N 1
ATOM 1341 C CA . TYR A 1 171 ? -12.887 -6.314 -1.865 1.00 94.00 171 TYR A CA 1
ATOM 1342 C C . TYR A 1 171 ? -11.437 -6.775 -1.798 1.00 94.00 171 TYR A C 1
ATOM 1344 O O . TYR A 1 171 ? -10.890 -7.001 -0.720 1.00 94.00 171 TYR A O 1
ATOM 1352 N N . THR A 1 172 ? -10.802 -6.852 -2.963 1.00 95.31 172 THR A N 1
ATOM 1353 C CA . THR A 1 172 ? -9.376 -7.161 -3.080 1.00 95.31 172 THR A CA 1
ATOM 1354 C C . THR A 1 172 ? -8.561 -5.874 -3.082 1.00 95.31 172 THR A C 1
ATOM 1356 O O . THR A 1 172 ? -8.823 -4.962 -3.868 1.00 95.31 172 THR A O 1
ATOM 1359 N 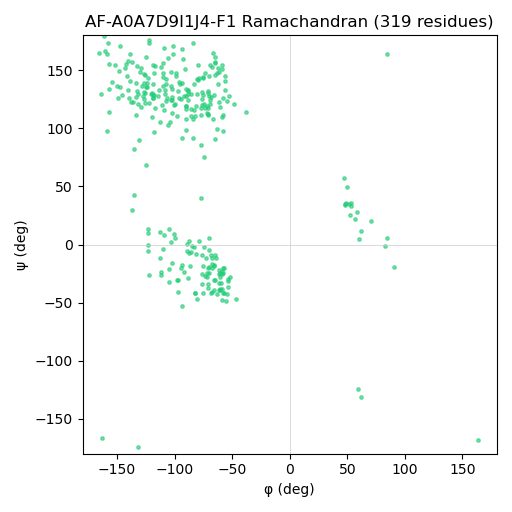N . LEU A 1 173 ? -7.569 -5.796 -2.212 1.00 95.38 173 LEU A N 1
ATOM 1360 C CA . LEU A 1 173 ? -6.529 -4.775 -2.196 1.00 95.38 173 LEU A CA 1
ATOM 1361 C C . LEU A 1 173 ? -5.202 -5.403 -2.610 1.00 95.38 173 LEU A C 1
ATOM 1363 O O . LEU A 1 173 ? -5.097 -6.621 -2.710 1.00 95.38 173 LEU A O 1
ATOM 1367 N N . VAL A 1 174 ? -4.195 -4.578 -2.867 1.00 94.88 174 VAL A N 1
ATOM 1368 C CA . VAL A 1 174 ? -2.834 -5.028 -3.168 1.00 94.88 174 VAL A CA 1
ATOM 1369 C C . VAL A 1 174 ? -1.878 -4.328 -2.223 1.00 94.88 174 VAL A C 1
ATOM 1371 O O . VAL A 1 174 ? -1.946 -3.110 -2.064 1.00 94.88 174 VAL A O 1
ATOM 1374 N N . ASN A 1 175 ? -0.988 -5.085 -1.593 1.00 93.94 175 ASN A N 1
ATOM 1375 C CA . ASN A 1 175 ? 0.083 -4.499 -0.803 1.00 93.94 175 ASN A CA 1
ATOM 1376 C C . ASN A 1 175 ? 1.157 -3.987 -1.778 1.00 93.94 175 ASN A C 1
ATOM 1378 O O . ASN A 1 175 ? 1.714 -4.788 -2.519 1.00 93.94 175 ASN A O 1
ATOM 1382 N N . PRO A 1 176 ? 1.463 -2.681 -1.834 1.00 90.50 176 PRO A N 1
ATOM 1383 C CA . PRO A 1 176 ? 2.384 -2.142 -2.833 1.00 90.50 176 PRO A CA 1
ATOM 1384 C C . PRO A 1 176 ? 3.835 -2.606 -2.633 1.00 90.50 176 PRO A C 1
ATOM 1386 O O . PRO A 1 176 ? 4.605 -2.557 -3.589 1.00 90.50 176 PRO A O 1
ATOM 1389 N N . ASN A 1 177 ? 4.195 -3.065 -1.428 1.00 86.81 177 ASN A N 1
ATOM 1390 C CA . ASN A 1 177 ? 5.546 -3.520 -1.100 1.00 86.81 177 ASN A CA 1
ATOM 1391 C C . ASN A 1 177 ? 5.773 -4.971 -1.539 1.00 86.81 177 ASN A C 1
ATOM 1393 O O . ASN A 1 177 ? 6.828 -5.291 -2.074 1.00 86.81 177 ASN A O 1
ATOM 1397 N N . THR A 1 178 ? 4.785 -5.848 -1.331 1.00 86.44 178 THR A N 1
ATOM 1398 C CA . THR A 1 178 ? 4.875 -7.267 -1.729 1.00 86.44 178 THR A CA 1
ATOM 1399 C C . THR A 1 178 ? 4.272 -7.538 -3.105 1.00 86.44 178 THR A C 1
ATOM 1401 O O . THR A 1 178 ? 4.594 -8.543 -3.727 1.00 86.44 178 THR A O 1
ATOM 1404 N N . ARG A 1 179 ? 3.401 -6.640 -3.582 1.00 86.81 179 ARG A N 1
ATOM 1405 C CA . ARG A 1 179 ? 2.555 -6.765 -4.785 1.00 86.81 179 ARG A CA 1
ATOM 1406 C C . ARG A 1 179 ? 1.554 -7.911 -4.730 1.00 86.81 179 ARG A C 1
ATOM 1408 O O . ARG A 1 179 ? 0.905 -8.205 -5.730 1.00 86.81 179 ARG A O 1
ATOM 1415 N N . GLU A 1 180 ? 1.384 -8.501 -3.556 1.00 89.62 180 GLU A N 1
ATOM 1416 C CA . GLU A 1 180 ? 0.429 -9.573 -3.333 1.00 89.62 180 GLU A CA 1
ATOM 1417 C C . GLU A 1 180 ? -0.970 -9.000 -3.066 1.00 89.62 180 GLU A C 1
ATOM 1419 O O . GLU A 1 180 ? -1.114 -8.003 -2.337 1.00 89.62 180 GLU A O 1
ATOM 1424 N N . PRO A 1 181 ? -2.020 -9.605 -3.649 1.00 94.31 181 PRO A N 1
ATOM 1425 C CA . PRO A 1 181 ? -3.388 -9.251 -3.334 1.00 94.31 181 PRO A CA 1
ATOM 1426 C C . PRO A 1 181 ? -3.790 -9.774 -1.948 1.00 94.31 181 PRO A C 1
ATOM 1428 O O . PRO A 1 181 ? -3.375 -10.850 -1.527 1.00 94.31 181 PRO A O 1
ATOM 1431 N N . PHE A 1 182 ? -4.664 -9.046 -1.258 1.00 95.62 182 PHE A N 1
ATOM 1432 C CA . PHE A 1 182 ? -5.298 -9.487 -0.014 1.00 95.62 182 PHE A CA 1
ATOM 1433 C C . PHE A 1 182 ? -6.747 -9.001 0.047 1.00 95.62 182 PHE A C 1
ATOM 1435 O O . PHE A 1 182 ? -7.103 -7.991 -0.563 1.00 95.62 182 PHE A O 1
ATOM 1442 N N . GLN A 1 183 ? -7.610 -9.731 0.750 1.00 96.00 183 GLN A N 1
ATOM 1443 C CA . GLN A 1 183 ? -9.030 -9.398 0.840 1.00 96.00 183 GLN A CA 1
ATOM 1444 C C . GLN A 1 183 ? -9.350 -8.662 2.136 1.00 96.00 183 GLN A C 1
ATOM 1446 O O . GLN A 1 183 ? -8.777 -8.934 3.186 1.00 96.00 183 GLN A O 1
ATOM 1451 N N . VAL A 1 184 ? -10.292 -7.726 2.060 1.00 96.12 184 VAL A N 1
ATOM 1452 C CA . VAL A 1 184 ? -10.801 -6.974 3.212 1.00 96.12 184 VAL A CA 1
ATOM 1453 C C . VAL A 1 184 ? -12.295 -6.750 3.073 1.00 96.12 184 VAL A C 1
ATOM 1455 O O . VAL A 1 184 ? -12.817 -6.662 1.962 1.00 96.12 184 VAL A O 1
ATOM 1458 N N . TYR A 1 185 ? -12.982 -6.564 4.195 1.00 94.50 185 TYR A N 1
ATOM 1459 C CA . TYR A 1 185 ? -14.328 -6.010 4.164 1.00 94.50 185 TYR A CA 1
ATOM 1460 C C . TYR A 1 185 ? -14.257 -4.480 4.058 1.00 94.50 185 TYR A C 1
ATOM 1462 O O . TYR A 1 185 ? -13.721 -3.807 4.944 1.00 94.50 185 TYR A O 1
ATOM 1470 N N . CYS A 1 186 ? -14.812 -3.929 2.980 1.00 92.94 186 CYS A N 1
ATOM 1471 C CA . CYS A 1 186 ? -15.015 -2.500 2.805 1.00 92.94 186 CYS A CA 1
ATOM 1472 C C . CYS A 1 186 ? -16.434 -2.108 3.184 1.00 92.94 186 CYS A C 1
ATOM 1474 O O . CYS A 1 186 ? -17.419 -2.678 2.704 1.00 92.94 186 CYS A O 1
ATOM 1476 N N . ARG A 1 187 ? -16.520 -1.049 3.981 1.00 89.56 187 ARG A N 1
ATOM 1477 C CA . ARG A 1 187 ? -17.756 -0.320 4.218 1.00 89.56 187 ARG A CA 1
ATOM 1478 C C . ARG A 1 187 ? -17.707 1.025 3.511 1.00 89.56 187 ARG A C 1
ATOM 1480 O O . ARG A 1 187 ? -16.699 1.723 3.604 1.00 89.56 187 ARG A O 1
ATOM 1487 N N . PHE A 1 188 ? -18.811 1.409 2.890 1.00 87.81 188 PHE A N 1
ATOM 1488 C CA . PHE A 1 188 ? -19.032 2.723 2.309 1.00 87.81 188 PHE A CA 1
ATOM 1489 C C . PHE A 1 188 ? -20.215 3.388 3.012 1.00 87.81 188 PHE A C 1
ATOM 1491 O O . PHE A 1 188 ? -21.299 2.813 3.113 1.00 87.81 188 PHE A O 1
ATOM 1498 N N . ASP A 1 189 ? -19.995 4.596 3.521 1.00 81.81 189 ASP A N 1
ATOM 1499 C CA . ASP A 1 189 ? -21.019 5.388 4.194 1.00 81.81 189 ASP A CA 1
ATOM 1500 C C . ASP A 1 189 ? -21.456 6.538 3.277 1.00 81.81 189 ASP A C 1
ATOM 1502 O O . ASP A 1 189 ? -20.632 7.300 2.766 1.00 81.81 189 ASP A O 1
ATOM 1506 N N . TYR A 1 190 ? -22.765 6.641 3.042 1.00 76.19 190 TYR A N 1
ATOM 1507 C CA . TYR A 1 190 ? -23.372 7.496 2.017 1.00 76.19 190 TYR A CA 1
ATOM 1508 C C . TYR A 1 190 ? -24.137 8.676 2.628 1.00 76.19 190 TYR A C 1
ATOM 1510 O O . TYR A 1 190 ? -24.813 8.526 3.644 1.00 76.19 190 TYR A O 1
ATOM 1518 N N . ALA A 1 191 ? -24.095 9.832 1.963 1.00 72.31 191 ALA A N 1
ATOM 1519 C CA . ALA A 1 191 ? -25.040 10.933 2.146 1.00 72.31 191 ALA A CA 1
ATOM 1520 C C . ALA A 1 191 ? -25.777 11.180 0.829 1.00 72.31 191 ALA A C 1
ATOM 1522 O O . ALA A 1 191 ? -25.272 11.847 -0.077 1.00 72.31 191 ALA A O 1
ATOM 1523 N N . GLY A 1 192 ? -26.975 10.606 0.711 1.00 73.50 192 GLY A N 1
ATOM 1524 C CA . GLY A 1 192 ? -27.707 10.593 -0.553 1.00 73.50 192 GLY A CA 1
ATOM 1525 C C . GLY A 1 192 ? -26.926 9.823 -1.633 1.00 73.50 192 GLY A C 1
ATOM 1526 O O . GLY A 1 192 ? -26.479 8.711 -1.354 1.00 73.50 192 GLY A O 1
ATOM 1527 N N . PRO A 1 193 ? -26.740 10.374 -2.850 1.00 69.06 193 PRO A N 1
ATOM 1528 C CA . PRO A 1 193 ? -26.026 9.691 -3.933 1.00 69.06 193 PRO A CA 1
ATOM 1529 C C . PRO A 1 193 ? -24.495 9.692 -3.766 1.00 69.06 193 PRO A C 1
ATOM 1531 O O . PRO A 1 193 ? -23.800 9.023 -4.528 1.00 69.06 193 PRO A O 1
ATOM 1534 N N . SER A 1 194 ? -23.958 10.435 -2.794 1.00 66.81 194 SER A N 1
ATOM 1535 C CA . SER A 1 194 ? -22.516 10.637 -2.623 1.00 66.81 194 SER A CA 1
ATOM 1536 C C . SER A 1 194 ? -21.963 9.790 -1.482 1.00 66.81 194 SER A C 1
ATOM 1538 O O . SER A 1 194 ? -22.542 9.747 -0.397 1.00 66.81 194 SER A O 1
ATOM 1540 N N . VAL A 1 195 ? -20.804 9.159 -1.689 1.00 70.00 195 VAL A N 1
ATOM 1541 C CA . VAL A 1 195 ? -20.066 8.508 -0.594 1.00 70.00 195 VAL A CA 1
ATOM 1542 C C . VAL A 1 195 ? -19.369 9.578 0.239 1.00 70.00 195 VAL A C 1
ATOM 1544 O O . VAL A 1 195 ? -18.609 10.379 -0.302 1.00 70.00 195 VAL A O 1
ATOM 1547 N N . LEU A 1 196 ? -19.609 9.593 1.550 1.00 76.25 196 LEU A N 1
ATOM 1548 C CA . LEU A 1 196 ? -18.929 10.499 2.477 1.00 76.25 196 LEU A CA 1
ATOM 1549 C C . LEU A 1 196 ? -17.539 9.980 2.845 1.00 76.25 196 LEU A C 1
ATOM 1551 O O . LEU A 1 196 ? -16.567 10.734 2.848 1.00 76.25 196 LEU A O 1
ATOM 1555 N N . PHE A 1 197 ? -17.444 8.698 3.192 1.00 83.06 197 PHE A N 1
ATOM 1556 C CA . PHE A 1 197 ? -16.188 8.040 3.537 1.00 83.06 197 PHE A CA 1
ATOM 1557 C C . PHE A 1 197 ? -16.314 6.519 3.416 1.00 83.06 197 PHE A C 1
ATOM 1559 O O . PHE A 1 197 ? -17.408 5.967 3.311 1.00 83.06 197 PHE A O 1
ATOM 1566 N N . SER A 1 198 ? -15.169 5.841 3.430 1.00 89.00 198 SER A N 1
ATOM 1567 C CA . SER A 1 198 ? -15.078 4.384 3.441 1.00 89.00 198 SER A CA 1
ATOM 1568 C C . SER A 1 198 ? -14.199 3.905 4.588 1.00 89.00 198 SER A C 1
ATOM 1570 O O . SER A 1 198 ? -13.178 4.539 4.875 1.00 89.00 198 SER A O 1
ATOM 1572 N N . THR A 1 199 ? -14.528 2.749 5.150 1.00 90.75 199 THR A N 1
ATOM 1573 C CA . THR A 1 199 ? -13.757 2.092 6.209 1.00 90.75 199 THR A CA 1
ATOM 1574 C C . THR A 1 199 ? -13.281 0.726 5.729 1.00 90.75 199 THR A C 1
ATOM 1576 O O . THR A 1 199 ? -14.042 -0.011 5.103 1.00 90.75 199 THR A O 1
ATOM 1579 N N . THR A 1 200 ? -12.030 0.393 6.039 1.00 94.44 200 THR A N 1
ATOM 1580 C CA . THR A 1 200 ? -11.441 -0.926 5.789 1.00 94.44 200 THR A CA 1
ATOM 1581 C C . THR A 1 200 ? -11.397 -1.711 7.096 1.00 94.44 200 THR A C 1
ATOM 1583 O O . THR A 1 200 ? -10.827 -1.224 8.074 1.00 94.44 200 THR A O 1
ATOM 1586 N N . LEU A 1 201 ? -11.983 -2.909 7.132 1.00 94.75 201 LEU A N 1
ATOM 1587 C CA . LEU A 1 201 ? -11.871 -3.807 8.284 1.00 94.75 201 LEU A CA 1
ATOM 1588 C C . LEU A 1 201 ? -10.447 -4.379 8.366 1.00 94.75 201 LEU A C 1
ATOM 1590 O O . LEU A 1 201 ? -9.940 -4.888 7.371 1.00 94.75 201 LEU A O 1
ATOM 1594 N N . ILE A 1 202 ? -9.823 -4.314 9.547 1.00 95.06 202 ILE A N 1
ATOM 1595 C CA . ILE A 1 202 ? -8.463 -4.845 9.786 1.00 95.06 202 ILE A CA 1
ATOM 1596 C C . ILE A 1 202 ? -8.430 -6.061 10.720 1.00 95.06 202 ILE A C 1
ATOM 1598 O O . ILE A 1 202 ? -7.497 -6.859 10.662 1.00 95.06 202 ILE A O 1
ATOM 1602 N N . GLN A 1 203 ? -9.446 -6.209 11.575 1.00 94.56 203 GLN A N 1
ATOM 1603 C CA . GLN A 1 203 ? -9.673 -7.395 12.397 1.00 94.56 203 GLN A CA 1
ATOM 1604 C C . GLN A 1 203 ? -11.145 -7.493 12.815 1.00 94.56 203 GLN A C 1
ATOM 1606 O O . GLN A 1 203 ? -11.831 -6.472 12.909 1.00 94.56 203 GLN A O 1
ATOM 1611 N N . SER A 1 204 ? -11.614 -8.703 13.110 1.00 94.62 204 SER A N 1
ATOM 1612 C CA . SER A 1 204 ? -12.931 -8.980 13.679 1.00 94.62 204 SER A CA 1
ATOM 1613 C C . SER A 1 204 ? -12.921 -10.292 14.464 1.00 94.62 204 SER A C 1
ATOM 1615 O O . SER A 1 204 ? -12.301 -11.272 14.049 1.00 94.62 204 SER A O 1
ATOM 1617 N N . TYR A 1 205 ? -13.608 -10.302 15.604 1.00 93.56 205 TYR A N 1
ATOM 1618 C CA . TYR A 1 205 ? -13.715 -11.462 16.481 1.00 93.56 205 TYR A CA 1
ATOM 1619 C C . TYR A 1 205 ? -15.130 -11.559 17.045 1.00 93.56 205 TYR A C 1
ATOM 1621 O O . TYR A 1 205 ? -15.664 -10.583 17.576 1.00 93.56 205 TYR A O 1
ATOM 1629 N N . ALA A 1 206 ? -15.704 -12.757 16.998 1.00 92.56 206 ALA A N 1
ATOM 1630 C CA . ALA A 1 206 ? -16.873 -13.109 17.785 1.00 92.56 206 ALA A CA 1
ATOM 1631 C C . ALA A 1 206 ? -16.498 -13.194 19.270 1.00 92.56 206 ALA A C 1
ATOM 1633 O O . ALA A 1 206 ? -15.357 -13.502 19.622 1.00 92.56 206 ALA A O 1
ATOM 1634 N N . LEU A 1 207 ? -17.480 -12.989 20.152 1.00 90.00 207 LEU A N 1
ATOM 1635 C CA . LEU A 1 207 ? -17.272 -12.976 21.604 1.00 90.00 207 LEU A CA 1
ATOM 1636 C C . LEU A 1 207 ? -16.577 -14.249 22.123 1.00 90.00 207 LEU A C 1
ATOM 1638 O O . LEU A 1 207 ? -15.723 -14.179 22.997 1.00 90.00 207 LEU A O 1
ATOM 1642 N N . GLN A 1 208 ? -16.890 -15.410 21.547 1.00 92.44 208 GLN A N 1
ATOM 1643 C CA . GLN A 1 208 ? -16.265 -16.691 21.901 1.00 92.44 208 GLN A CA 1
ATOM 1644 C C . GLN A 1 208 ? -14.774 -16.796 21.528 1.00 92.44 208 GLN A C 1
ATOM 1646 O O . GLN A 1 208 ? -14.073 -17.651 22.060 1.00 92.44 208 GLN A O 1
ATOM 1651 N N . ASN A 1 209 ? -14.280 -15.922 20.644 1.00 94.06 209 ASN A N 1
ATOM 1652 C CA . ASN A 1 209 ? -12.916 -15.939 20.111 1.00 94.06 209 ASN A CA 1
ATOM 1653 C C . ASN A 1 209 ? -12.042 -14.783 20.631 1.00 94.06 209 ASN A C 1
ATOM 1655 O O . ASN A 1 209 ? -10.920 -14.611 20.157 1.00 94.06 209 ASN A O 1
ATOM 1659 N N . VAL A 1 210 ? -12.508 -13.997 21.609 1.00 89.19 210 VAL A N 1
ATOM 1660 C CA . VAL A 1 210 ? -11.773 -12.821 22.126 1.00 89.19 210 VAL A CA 1
ATOM 1661 C C . VAL A 1 210 ? -10.414 -13.159 22.745 1.00 89.19 210 VAL A C 1
ATOM 1663 O O . VAL A 1 210 ? -9.533 -12.306 22.787 1.00 89.19 210 VAL A O 1
ATOM 1666 N N . SER A 1 211 ? -10.206 -14.406 23.180 1.00 90.75 211 SER A N 1
ATOM 1667 C CA . SER A 1 211 ? -8.913 -14.885 23.687 1.00 90.75 211 SER A CA 1
ATOM 1668 C C . SER A 1 211 ? -7.812 -14.914 22.621 1.00 90.75 211 SER A C 1
ATOM 1670 O O . SER A 1 211 ? -6.637 -14.957 22.970 1.00 90.75 211 SER A O 1
ATOM 1672 N N . GLN A 1 212 ? -8.172 -14.871 21.334 1.00 92.25 212 GLN A N 1
ATOM 1673 C CA . GLN A 1 212 ? -7.230 -14.852 20.211 1.00 92.25 212 GLN A CA 1
ATOM 1674 C C . GLN A 1 212 ? -6.749 -13.432 19.856 1.00 92.25 212 GLN A C 1
ATOM 1676 O O . GLN A 1 212 ? -5.881 -13.267 18.994 1.00 92.25 212 GLN A O 1
ATOM 1681 N N . ILE A 1 213 ? -7.311 -12.391 20.481 1.00 91.88 213 ILE A N 1
ATOM 1682 C CA . ILE A 1 213 ? -6.939 -11.003 20.194 1.00 91.88 213 ILE A CA 1
ATOM 1683 C C . ILE A 1 213 ? -5.523 -10.748 20.710 1.00 91.88 213 ILE A C 1
ATOM 1685 O O . ILE A 1 213 ? -5.246 -10.838 21.903 1.00 91.88 213 ILE A O 1
ATOM 1689 N N . SER A 1 214 ? -4.637 -10.365 19.796 1.00 92.56 214 SER A N 1
ATOM 1690 C CA . SER A 1 214 ? -3.262 -9.970 20.107 1.00 92.56 214 SER A CA 1
ATOM 1691 C C . SER A 1 214 ? -3.076 -8.449 20.001 1.00 92.56 214 SER A C 1
ATOM 1693 O O . SER A 1 214 ? -3.867 -7.774 19.336 1.00 92.56 214 SER A O 1
ATOM 1695 N N . PRO A 1 215 ? -2.029 -7.866 20.607 1.00 91.69 215 PRO A N 1
ATOM 1696 C CA . PRO A 1 215 ? -1.674 -6.462 20.385 1.00 91.69 215 PRO A CA 1
ATOM 1697 C C . PRO A 1 215 ? -1.446 -6.157 18.902 1.00 91.69 215 PRO A C 1
ATOM 1699 O O . PRO A 1 215 ? -0.918 -6.997 18.173 1.00 91.69 215 PRO A O 1
ATOM 1702 N N . PHE A 1 216 ? -1.808 -4.960 18.434 1.00 90.00 216 PHE A N 1
ATOM 1703 C CA . PHE A 1 216 ? -1.591 -4.545 17.036 1.00 90.00 216 PHE A CA 1
ATOM 1704 C C . PHE A 1 216 ? -0.107 -4.409 16.661 1.00 90.00 216 PHE A C 1
ATOM 1706 O O . PHE A 1 216 ? 0.259 -4.482 15.491 1.00 90.00 216 PHE A O 1
ATOM 1713 N N . THR A 1 217 ? 0.757 -4.297 17.666 1.00 86.62 217 THR A N 1
ATOM 1714 C CA . THR A 1 217 ? 2.214 -4.238 17.521 1.00 86.62 217 THR A CA 1
ATOM 1715 C C . THR A 1 217 ? 2.820 -5.578 17.091 1.00 86.62 217 THR A C 1
ATOM 1717 O O . THR A 1 217 ? 3.925 -5.598 16.538 1.00 86.62 217 THR A O 1
ATOM 1720 N N . GLN A 1 218 ? 2.091 -6.686 17.292 1.00 88.06 218 GLN A N 1
ATOM 1721 C CA . GLN A 1 218 ? 2.488 -8.038 16.909 1.00 88.06 218 GLN A CA 1
ATOM 1722 C C . GLN A 1 218 ? 1.909 -8.458 15.547 1.00 88.06 218 GLN A C 1
ATOM 1724 O O . GLN A 1 218 ? 0.735 -8.230 15.235 1.00 88.06 218 GLN A O 1
ATOM 1729 N N . GLY A 1 219 ? 2.731 -9.153 14.756 1.00 90.44 219 GLY A N 1
ATOM 1730 C CA . GLY A 1 219 ? 2.304 -9.831 13.533 1.00 90.44 219 GLY A CA 1
ATOM 1731 C C . GLY A 1 219 ? 1.567 -11.131 13.846 1.00 90.44 219 GLY A C 1
ATOM 1732 O O . GLY A 1 219 ? 2.180 -12.190 13.855 1.00 90.44 219 GLY A O 1
ATOM 1733 N N . ALA A 1 220 ? 0.261 -11.039 14.095 1.00 92.19 220 ALA A N 1
ATOM 1734 C CA . ALA A 1 220 ? -0.605 -12.175 14.416 1.00 92.19 220 ALA A CA 1
ATOM 1735 C C . ALA A 1 220 ? -1.815 -12.243 13.458 1.00 92.19 220 ALA A C 1
ATOM 1737 O O . ALA A 1 220 ? -2.936 -11.948 13.879 1.00 92.19 220 ALA A O 1
ATOM 1738 N N . PRO A 1 221 ? -1.610 -12.544 12.158 1.00 95.25 221 PRO A N 1
ATOM 1739 C CA . PRO A 1 221 ? -2.717 -12.728 11.222 1.00 95.25 221 PRO A CA 1
ATOM 1740 C C . PRO A 1 221 ? -3.561 -13.945 11.614 1.00 95.25 221 PRO A C 1
ATOM 1742 O O . PRO A 1 221 ? -3.035 -14.952 12.089 1.00 95.25 221 PRO A O 1
ATOM 1745 N N . ILE A 1 222 ? -4.871 -13.869 11.386 1.00 96.00 222 ILE A N 1
ATOM 1746 C CA . ILE A 1 222 ? -5.812 -14.971 11.629 1.00 96.00 222 ILE A CA 1
ATOM 1747 C C . ILE A 1 222 ? -6.752 -15.052 10.437 1.00 96.00 222 ILE A C 1
ATOM 1749 O O . ILE A 1 222 ? -7.418 -14.070 10.123 1.00 96.00 222 ILE A O 1
ATOM 1753 N N . ASN A 1 223 ? -6.810 -16.214 9.781 1.00 94.25 223 ASN A N 1
ATOM 1754 C CA . ASN A 1 223 ? -7.678 -16.471 8.625 1.00 94.25 223 ASN A CA 1
ATOM 1755 C C . ASN A 1 223 ? -7.623 -15.369 7.547 1.00 94.25 223 ASN A C 1
ATOM 1757 O O . ASN A 1 223 ? -8.625 -15.089 6.910 1.00 94.25 223 ASN A O 1
ATOM 1761 N N . GLU A 1 224 ? -6.468 -14.728 7.333 1.00 93.69 224 GLU A N 1
ATOM 1762 C CA . GLU A 1 224 ? -6.339 -13.514 6.504 1.00 93.69 224 GLU A CA 1
ATOM 1763 C C . GLU A 1 224 ? -6.919 -13.668 5.084 1.00 93.69 224 GLU A C 1
ATOM 1765 O O . GLU A 1 224 ? -7.488 -12.721 4.545 1.00 93.69 224 GLU A O 1
ATOM 1770 N N . ASN A 1 225 ? -6.865 -14.882 4.530 1.00 92.12 225 ASN A N 1
ATOM 1771 C CA . ASN A 1 225 ? -7.369 -15.221 3.196 1.00 92.12 225 ASN A CA 1
ATOM 1772 C C . ASN A 1 225 ? -8.872 -15.568 3.143 1.00 92.12 225 ASN A C 1
ATOM 1774 O O . ASN A 1 225 ? -9.377 -15.860 2.064 1.00 92.12 225 ASN A O 1
ATOM 1778 N N . ASP A 1 226 ? -9.578 -15.569 4.276 1.00 94.38 226 ASP A N 1
ATOM 1779 C CA . ASP A 1 226 ? -11.002 -15.906 4.384 1.00 94.38 226 ASP A CA 1
ATOM 1780 C C . ASP A 1 226 ? -11.717 -14.888 5.286 1.00 94.38 226 ASP A C 1
ATOM 1782 O O . ASP A 1 226 ? -11.873 -15.082 6.495 1.00 94.38 226 ASP A O 1
ATOM 1786 N N . VAL A 1 227 ? -12.081 -13.738 4.706 1.00 94.75 227 VAL A N 1
ATOM 1787 C CA . VAL A 1 227 ? -12.669 -12.603 5.436 1.00 94.75 227 VAL A CA 1
ATOM 1788 C C . VAL A 1 227 ? -13.984 -13.003 6.097 1.00 94.75 227 VAL A C 1
ATOM 1790 O O . VAL A 1 227 ? -14.965 -13.310 5.425 1.00 94.75 227 VAL A O 1
ATOM 1793 N N . ASN A 1 228 ? -14.027 -12.922 7.427 1.00 92.94 228 ASN A N 1
ATOM 1794 C CA . ASN A 1 228 ? -15.199 -13.271 8.223 1.00 92.94 228 ASN A CA 1
ATOM 1795 C C . ASN A 1 228 ? -15.306 -12.404 9.494 1.00 92.94 228 ASN A C 1
ATOM 1797 O O . ASN A 1 228 ? -14.383 -11.671 9.844 1.00 92.94 228 ASN A O 1
ATOM 1801 N N . PHE A 1 229 ? -16.436 -12.502 10.198 1.00 92.19 229 PHE A N 1
ATOM 1802 C CA . PHE A 1 229 ? -16.692 -11.780 11.456 1.00 92.19 229 PHE A CA 1
ATOM 1803 C C . PHE A 1 229 ? -16.479 -12.644 12.719 1.00 92.19 229 PHE A C 1
ATOM 1805 O O . PHE A 1 229 ? -16.774 -12.210 13.831 1.00 92.19 229 PHE A O 1
ATOM 1812 N N . GLN A 1 230 ? -15.983 -13.879 12.571 1.00 92.44 230 GLN A N 1
ATOM 1813 C CA . GLN A 1 230 ? -15.835 -14.850 13.663 1.00 92.44 230 GLN A CA 1
ATOM 1814 C C . GLN A 1 230 ? -14.444 -14.815 14.300 1.00 92.44 230 GLN A C 1
ATOM 1816 O O . GLN A 1 230 ? -14.324 -14.712 15.522 1.00 92.44 230 GLN A O 1
ATOM 1821 N N . ALA A 1 231 ? -13.397 -14.939 13.494 1.00 94.38 231 ALA A N 1
ATOM 1822 C CA . ALA A 1 231 ? -12.003 -14.820 13.901 1.00 94.38 231 ALA A CA 1
ATOM 1823 C C . ALA A 1 231 ? -11.194 -14.505 12.644 1.00 94.38 231 ALA A C 1
ATOM 1825 O O . ALA A 1 231 ? -10.888 -15.399 11.851 1.00 94.38 231 ALA A O 1
ATOM 1826 N N . TRP A 1 232 ? -10.904 -13.225 12.442 1.00 96.12 232 TRP A N 1
ATOM 1827 C CA . TRP A 1 232 ? -10.218 -12.738 11.255 1.00 96.12 232 TRP A CA 1
ATOM 1828 C C . TRP A 1 232 ? -9.338 -11.537 11.585 1.00 96.12 232 TRP A C 1
ATOM 1830 O O . TRP A 1 232 ? -9.764 -10.622 12.294 1.00 96.12 232 TRP A O 1
ATOM 1840 N N . ARG A 1 233 ? -8.113 -11.515 11.064 1.00 95.81 233 ARG A N 1
ATOM 1841 C CA . ARG A 1 233 ? -7.163 -10.420 11.259 1.00 95.81 233 ARG A CA 1
ATOM 1842 C C . ARG A 1 233 ? -6.116 -10.389 10.153 1.00 95.81 233 ARG A C 1
ATOM 1844 O O . ARG A 1 233 ? -5.501 -11.412 9.855 1.00 95.81 233 ARG A O 1
ATOM 1851 N N . LEU A 1 234 ? -5.871 -9.192 9.625 1.00 96.31 234 LEU A N 1
ATOM 1852 C CA . LEU A 1 234 ? -4.790 -8.930 8.678 1.00 96.31 234 LEU A CA 1
ATOM 1853 C C . LEU A 1 234 ? -3.405 -9.069 9.323 1.00 96.31 234 LEU A C 1
ATOM 1855 O O . LEU A 1 234 ? -3.211 -8.812 10.517 1.00 96.31 234 LEU A O 1
ATOM 1859 N N . SER A 1 235 ? -2.416 -9.399 8.501 1.00 94.56 235 SER A N 1
ATOM 1860 C CA . SER A 1 235 ? -1.004 -9.314 8.859 1.00 94.56 235 SER A CA 1
ATOM 1861 C C . SER A 1 235 ? -0.600 -7.873 9.166 1.00 94.56 235 SER A C 1
ATOM 1863 O O . SER A 1 235 ? -1.140 -6.916 8.610 1.00 94.56 235 SER A O 1
ATOM 1865 N N . LYS A 1 236 ? 0.413 -7.706 10.024 1.00 92.31 236 LYS A N 1
ATOM 1866 C CA . LYS A 1 236 ? 0.944 -6.381 10.375 1.00 92.31 236 LYS A CA 1
ATOM 1867 C C . LYS A 1 236 ? 1.357 -5.582 9.131 1.00 92.31 236 LYS A C 1
ATOM 1869 O O . LYS A 1 236 ? 0.973 -4.426 9.020 1.00 92.31 236 LYS A O 1
ATOM 1874 N N . ALA A 1 237 ? 2.016 -6.227 8.165 1.00 93.06 237 ALA A N 1
ATOM 1875 C CA . ALA A 1 237 ? 2.432 -5.602 6.908 1.00 93.06 237 ALA A CA 1
ATOM 1876 C C . ALA A 1 237 ? 1.253 -5.028 6.098 1.00 93.06 237 ALA A C 1
ATOM 1878 O O . ALA A 1 237 ? 1.367 -3.953 5.514 1.00 93.06 237 ALA A O 1
ATOM 1879 N N . ASN A 1 238 ? 0.103 -5.712 6.070 1.00 94.94 238 ASN A N 1
ATOM 1880 C CA . ASN A 1 238 ? -1.090 -5.212 5.383 1.00 94.94 238 ASN A CA 1
ATOM 1881 C C . ASN A 1 238 ? -1.797 -4.103 6.176 1.00 94.94 238 ASN A C 1
ATOM 1883 O O . ASN A 1 238 ? -2.323 -3.164 5.576 1.00 94.94 238 ASN A O 1
ATOM 1887 N N . ILE A 1 239 ? -1.781 -4.158 7.514 1.00 94.44 239 ILE A N 1
ATOM 1888 C CA . ILE A 1 239 ? -2.326 -3.074 8.347 1.00 94.44 239 ILE A CA 1
ATOM 1889 C C . ILE A 1 239 ? -1.476 -1.801 8.203 1.00 94.44 239 ILE A C 1
ATOM 1891 O O . ILE A 1 239 ? -2.046 -0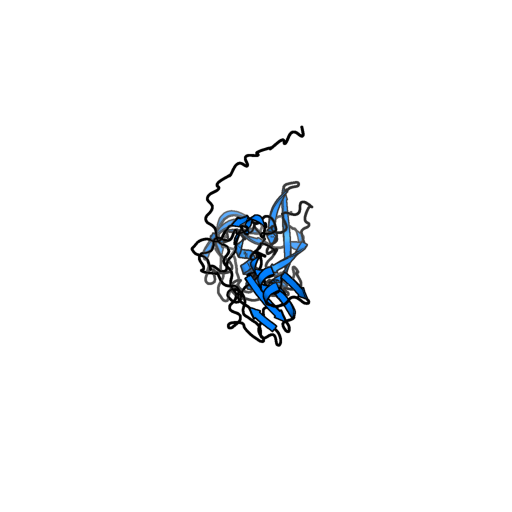.723 8.064 1.00 94.44 239 ILE A O 1
ATOM 1895 N N . GLU A 1 240 ? -0.146 -1.912 8.155 1.00 92.81 240 GLU A N 1
ATOM 1896 C CA . GLU A 1 240 ? 0.775 -0.781 7.937 1.00 92.81 240 GLU A CA 1
ATOM 1897 C C . GLU A 1 240 ? 0.495 -0.054 6.613 1.00 92.81 240 GLU A C 1
ATOM 1899 O O . GLU A 1 240 ? 0.436 1.173 6.562 1.00 92.81 240 GLU A O 1
ATOM 1904 N N . VAL A 1 241 ? 0.225 -0.798 5.537 1.00 93.06 241 VAL A N 1
ATOM 1905 C CA . VAL A 1 241 ? -0.182 -0.202 4.254 1.00 93.06 241 VAL A CA 1
ATOM 1906 C C . VAL A 1 241 ? -1.493 0.577 4.390 1.00 93.06 241 VAL A C 1
ATOM 1908 O O . VAL A 1 241 ? -1.649 1.649 3.805 1.00 93.06 241 VAL A O 1
ATOM 1911 N N . LEU A 1 242 ? -2.449 0.069 5.170 1.00 93.19 242 LEU A N 1
ATOM 1912 C CA . LEU A 1 242 ? -3.732 0.738 5.378 1.00 93.19 242 LEU A CA 1
ATOM 1913 C C . LEU A 1 242 ? -3.602 2.006 6.231 1.00 93.19 242 LEU A C 1
ATOM 1915 O O . LEU A 1 242 ? -4.331 2.975 5.985 1.00 93.19 242 LEU A O 1
ATOM 1919 N N . THR A 1 243 ? -2.691 2.030 7.208 1.00 90.38 243 THR A N 1
ATOM 1920 C CA . THR A 1 243 ? -2.513 3.188 8.097 1.00 90.38 243 THR A CA 1
ATOM 1921 C C . THR A 1 243 ? -1.860 4.380 7.403 1.00 90.38 243 THR A C 1
ATOM 1923 O O . THR A 1 243 ? -2.220 5.509 7.733 1.00 90.38 243 THR A O 1
ATOM 1926 N N . MET A 1 244 ? -1.033 4.170 6.371 1.00 86.12 244 MET A N 1
ATOM 1927 C CA . MET A 1 244 ? -0.377 5.239 5.591 1.00 86.12 244 MET A CA 1
ATOM 1928 C C . MET A 1 244 ? -1.330 6.329 5.051 1.00 86.12 244 MET A C 1
ATOM 1930 O O . MET A 1 244 ? -0.919 7.470 4.848 1.00 86.12 244 MET A O 1
ATOM 1934 N N . PHE A 1 245 ? -2.605 6.003 4.808 1.00 84.06 245 PHE A N 1
ATOM 1935 C CA . PHE A 1 245 ? -3.612 6.934 4.260 1.00 84.06 245 PHE A CA 1
ATOM 1936 C C . PHE A 1 245 ? -4.837 7.071 5.166 1.00 84.06 245 PHE A C 1
ATOM 1938 O O . PHE A 1 245 ? -5.800 7.779 4.834 1.00 84.06 245 PHE A O 1
ATOM 1945 N N . ALA A 1 246 ? -4.846 6.358 6.290 1.00 89.94 246 ALA A N 1
ATOM 1946 C CA . ALA A 1 246 ? -5.910 6.446 7.264 1.00 89.94 246 ALA A CA 1
ATOM 1947 C C . ALA A 1 246 ? -5.724 7.709 8.110 1.00 89.94 246 ALA A C 1
ATOM 1949 O O . ALA A 1 246 ? -4.625 8.123 8.448 1.00 89.94 246 ALA A O 1
ATOM 1950 N N . LEU A 1 247 ? -6.840 8.342 8.463 1.00 89.62 247 LEU A N 1
ATOM 1951 C CA . LEU A 1 247 ? -6.836 9.504 9.361 1.00 89.62 247 LEU A CA 1
ATOM 1952 C C . LEU A 1 247 ? -7.323 9.133 10.762 1.00 89.62 247 LEU A C 1
ATOM 1954 O O . LEU A 1 247 ? -7.119 9.875 11.723 1.00 89.62 247 LEU A O 1
ATOM 1958 N N . ARG A 1 248 ? -8.054 8.023 10.857 1.00 91.19 248 ARG A N 1
ATOM 1959 C CA . ARG A 1 248 ? -8.827 7.617 12.022 1.00 91.19 248 ARG A CA 1
ATOM 1960 C C . ARG A 1 248 ? -8.864 6.104 12.096 1.00 91.19 248 ARG A C 1
ATOM 1962 O O . ARG A 1 248 ? -8.909 5.448 11.057 1.00 91.19 248 ARG A O 1
ATOM 1969 N N . TRP A 1 249 ? -8.934 5.595 13.313 1.00 91.00 249 TRP A N 1
ATOM 1970 C CA . TRP A 1 249 ? -9.314 4.220 13.590 1.00 91.00 249 TRP A CA 1
ATOM 1971 C C . TRP A 1 249 ? -10.671 4.212 14.293 1.00 91.00 249 TRP A C 1
ATOM 1973 O O . TRP A 1 249 ? -11.085 5.198 14.917 1.00 91.00 249 TRP A O 1
ATOM 1983 N N . MET A 1 250 ? -11.396 3.112 14.120 1.00 90.12 250 MET A N 1
ATOM 1984 C CA . MET A 1 250 ? -12.732 2.921 14.665 1.00 90.12 250 MET A CA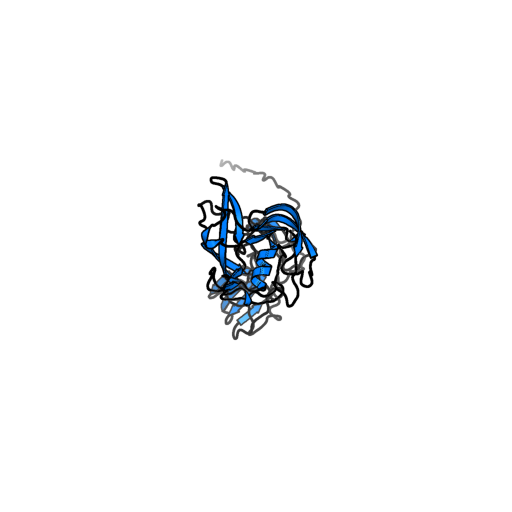 1
ATOM 1985 C C . MET A 1 250 ? -12.855 1.502 15.206 1.00 90.12 250 MET A C 1
ATOM 1987 O O . MET A 1 250 ? -12.361 0.563 14.585 1.00 90.12 250 MET A O 1
ATOM 1991 N N . VAL A 1 251 ? -13.528 1.356 16.342 1.00 90.19 251 VAL A N 1
ATOM 1992 C CA . VAL A 1 251 ? -13.866 0.063 16.946 1.00 90.19 251 VAL A CA 1
ATOM 1993 C C . VAL A 1 251 ? -15.362 0.043 17.200 1.00 90.19 251 VAL A C 1
ATOM 1995 O O . VAL A 1 251 ? -15.934 1.053 17.609 1.00 90.19 251 VAL A O 1
ATOM 1998 N N . SER A 1 252 ? -15.995 -1.092 16.925 1.00 88.50 252 SER A N 1
ATOM 1999 C CA . SER A 1 252 ? -17.424 -1.264 17.131 1.00 88.50 252 SER A CA 1
ATOM 2000 C C . SER A 1 252 ? -17.790 -2.723 17.405 1.00 88.50 252 SER A C 1
ATOM 2002 O O . SER A 1 252 ? -17.071 -3.626 16.974 1.00 88.50 252 SER A O 1
ATOM 2004 N N . CYS A 1 253 ? -18.903 -2.937 18.108 1.00 84.50 253 CYS A N 1
ATOM 2005 C CA . CYS A 1 253 ? -19.487 -4.247 18.407 1.00 84.50 253 CYS A CA 1
ATOM 2006 C C . CYS A 1 253 ? -20.804 -4.456 17.638 1.00 84.50 253 CYS A C 1
ATOM 2008 O O . CYS A 1 253 ? -21.458 -3.493 17.250 1.00 84.50 253 CYS A O 1
ATOM 2010 N N . ASP A 1 254 ? -21.192 -5.720 17.407 1.00 79.94 254 ASP A N 1
ATOM 2011 C CA . ASP A 1 254 ? -22.429 -6.120 16.697 1.00 79.94 254 ASP A CA 1
ATOM 2012 C C . ASP A 1 254 ? -22.628 -5.468 15.309 1.00 79.94 254 ASP A C 1
ATOM 2014 O O . ASP A 1 254 ? -23.745 -5.367 14.785 1.00 79.94 254 ASP A O 1
ATOM 2018 N N . PHE A 1 255 ? -21.520 -5.071 14.678 1.00 81.12 255 PHE A N 1
ATOM 2019 C CA . PHE A 1 255 ? -21.499 -4.418 13.373 1.00 81.12 255 PHE A CA 1
ATOM 2020 C C . PHE A 1 255 ? -22.173 -5.258 12.279 1.00 81.12 255 PHE A C 1
ATOM 2022 O O . PHE A 1 255 ? -22.930 -4.718 11.478 1.00 81.12 255 PHE A O 1
ATOM 2029 N N . GLU A 1 256 ? -21.935 -6.574 12.255 1.00 78.12 256 GLU A N 1
ATOM 2030 C CA . GLU A 1 256 ? -22.529 -7.488 11.266 1.00 78.12 256 GLU A CA 1
ATOM 2031 C C . GLU A 1 256 ? -24.064 -7.485 11.336 1.00 78.12 256 GLU A C 1
ATOM 2033 O O . GLU A 1 256 ? -24.738 -7.512 10.309 1.00 78.12 256 GLU A O 1
ATOM 2038 N N . LYS A 1 257 ? -24.621 -7.404 12.551 1.00 75.44 257 LYS A N 1
ATOM 2039 C CA . LYS A 1 257 ? -26.068 -7.484 12.785 1.00 75.44 257 LYS A CA 1
ATOM 2040 C C . LYS A 1 257 ? -26.768 -6.152 12.556 1.00 75.44 257 LYS A C 1
ATOM 2042 O O . LYS A 1 257 ? -27.879 -6.120 12.036 1.00 75.44 257 LYS A O 1
ATOM 2047 N N . THR A 1 258 ? -26.156 -5.061 13.013 1.00 70.19 258 THR A N 1
ATOM 2048 C CA . THR A 1 258 ? -26.839 -3.762 13.134 1.00 70.19 258 THR A CA 1
ATOM 2049 C C . THR A 1 258 ? -26.309 -2.699 12.176 1.00 70.19 258 THR A C 1
ATOM 2051 O O . THR A 1 258 ? -26.943 -1.652 12.005 1.00 70.19 258 THR A O 1
ATOM 2054 N N . GLY A 1 259 ? -25.175 -2.941 11.512 1.00 74.56 259 GLY A N 1
ATOM 2055 C CA . GLY A 1 259 ? -24.513 -1.950 10.671 1.00 74.56 259 GLY A CA 1
ATOM 2056 C C . GLY A 1 259 ? -24.138 -0.693 11.466 1.00 74.56 259 GLY A C 1
ATOM 2057 O O . GLY A 1 259 ? -23.396 -0.769 12.433 1.00 74.56 259 GLY A O 1
ATOM 2058 N N . TRP A 1 260 ? -24.603 0.483 11.018 1.00 73.12 260 TRP A N 1
ATOM 2059 C CA . TRP A 1 260 ? -24.583 1.731 11.825 1.00 73.12 260 TRP A CA 1
ATOM 2060 C C . TRP A 1 260 ? -26.010 2.188 12.193 1.00 73.12 260 TRP A C 1
ATOM 2062 O O . TRP A 1 260 ? -26.211 3.318 12.625 1.00 73.12 260 TRP A O 1
ATOM 2072 N N . SER A 1 261 ? -27.020 1.350 11.956 1.00 55.97 261 SER A N 1
ATOM 2073 C CA . SER A 1 261 ? -28.445 1.725 11.966 1.00 55.97 261 SER A CA 1
ATOM 2074 C C . SER A 1 261 ? -29.114 1.636 13.347 1.00 55.97 261 SER A C 1
ATOM 2076 O O . SER A 1 261 ? -30.313 1.878 13.451 1.00 55.97 261 SER A O 1
ATOM 2078 N N . GLY A 1 262 ? -28.365 1.298 14.401 1.00 57.16 262 GLY A N 1
ATOM 2079 C CA . GLY A 1 262 ? -28.859 1.161 15.777 1.00 57.16 262 GLY A CA 1
ATOM 2080 C C . GLY A 1 262 ? -27.983 1.888 16.806 1.00 57.16 262 GLY A C 1
ATOM 2081 O O . GLY A 1 262 ? -27.050 2.595 16.422 1.00 57.16 262 GLY A O 1
ATOM 2082 N N . PRO A 1 263 ? -28.258 1.743 18.117 1.00 57.34 263 PRO A N 1
ATOM 2083 C CA . PRO A 1 263 ? -27.313 2.136 19.158 1.00 57.34 263 PRO A CA 1
ATOM 2084 C C . PRO A 1 263 ? -26.061 1.272 19.007 1.00 57.34 263 PRO A C 1
ATOM 2086 O O . PRO A 1 263 ? -26.048 0.101 19.373 1.00 57.34 263 PRO A O 1
ATOM 2089 N N . VAL A 1 264 ? -25.039 1.840 18.377 1.00 67.88 264 VAL A N 1
ATOM 2090 C CA . VAL A 1 264 ? -23.799 1.134 18.091 1.00 67.88 264 VAL A CA 1
ATOM 2091 C C . VAL A 1 264 ? -22.775 1.533 19.134 1.00 67.88 264 VAL A C 1
ATOM 2093 O O . VAL A 1 264 ? -22.434 2.715 19.240 1.00 67.88 264 VAL A O 1
ATOM 2096 N N . ASP A 1 265 ? -22.272 0.538 19.865 1.00 85.56 265 ASP A N 1
ATOM 2097 C CA . ASP A 1 265 ? -21.028 0.705 20.598 1.00 85.56 265 ASP A CA 1
ATOM 2098 C C . ASP A 1 265 ? -19.961 1.080 19.570 1.00 85.56 265 ASP A C 1
ATOM 2100 O O . ASP A 1 265 ? -19.645 0.304 18.662 1.00 85.56 265 ASP A O 1
ATOM 2104 N N . LEU A 1 266 ? -19.489 2.315 19.653 1.00 87.25 266 LEU A N 1
ATOM 2105 C CA . LEU A 1 266 ? -18.604 2.931 18.685 1.00 87.25 266 LEU A CA 1
ATOM 2106 C C . LEU A 1 266 ? -17.561 3.735 19.431 1.00 87.25 266 LEU A C 1
ATOM 2108 O O . LEU A 1 266 ? -17.883 4.662 20.166 1.00 87.25 266 LEU A O 1
ATOM 2112 N N . LEU A 1 267 ? -16.307 3.447 19.138 1.00 90.12 267 LEU A N 1
ATOM 2113 C CA . LEU A 1 267 ? -15.177 4.265 19.517 1.00 90.12 267 LEU A CA 1
ATOM 2114 C C . LEU A 1 267 ? -14.465 4.757 18.260 1.00 90.12 267 LEU A C 1
ATOM 2116 O O . LEU A 1 267 ? -14.117 3.958 17.394 1.00 90.12 267 LEU A O 1
ATOM 2120 N N . GLN A 1 268 ? -14.234 6.064 18.157 1.00 91.44 268 GLN A N 1
ATOM 2121 C CA . GLN A 1 268 ? -13.545 6.685 17.029 1.00 91.44 268 GLN A CA 1
ATOM 2122 C C . GLN A 1 268 ? -12.493 7.685 17.511 1.00 91.44 268 GLN A C 1
ATOM 2124 O O . GLN A 1 268 ? -12.812 8.643 18.221 1.00 91.44 268 GLN A O 1
ATOM 2129 N N . ALA A 1 269 ? -11.256 7.532 17.039 1.00 91.50 269 ALA A N 1
ATOM 2130 C CA . ALA A 1 269 ? -10.169 8.471 17.310 1.00 91.50 269 ALA A CA 1
ATOM 2131 C C . ALA A 1 269 ? -9.308 8.725 16.066 1.00 91.50 269 ALA A C 1
ATOM 2133 O O . ALA A 1 269 ? -9.368 7.989 15.080 1.00 91.50 269 ALA A O 1
ATOM 2134 N N . LYS A 1 270 ? -8.503 9.791 16.107 1.00 92.69 270 LYS A N 1
ATOM 2135 C CA . LYS A 1 270 ? -7.507 10.080 15.066 1.00 92.69 270 LYS A CA 1
ATOM 2136 C C . LYS A 1 270 ? -6.257 9.235 15.305 1.00 92.69 270 LYS A C 1
ATOM 2138 O O . LYS A 1 270 ? -5.822 9.127 16.448 1.00 92.69 270 LYS A O 1
ATOM 2143 N N . LEU A 1 271 ? -5.631 8.745 14.233 1.00 90.88 271 LEU A N 1
ATOM 2144 C CA . LEU A 1 271 ? -4.336 8.053 14.336 1.00 90.88 271 LEU A CA 1
ATOM 2145 C C . LEU A 1 271 ? -3.251 8.956 14.946 1.00 90.88 271 LEU A C 1
ATOM 2147 O O . LEU A 1 271 ? -2.457 8.504 15.751 1.00 90.88 271 LEU A O 1
ATOM 2151 N N . THR A 1 272 ? -3.302 10.268 14.688 1.00 91.31 272 THR A N 1
ATOM 2152 C CA . THR A 1 272 ? -2.367 11.242 15.284 1.00 91.31 272 THR A CA 1
ATOM 2153 C C . THR A 1 272 ? -2.519 11.441 16.795 1.00 91.31 272 THR A C 1
ATOM 2155 O O . THR A 1 272 ? -1.699 12.127 17.397 1.00 91.31 272 THR A O 1
ATOM 2158 N N . GLN A 1 273 ? -3.588 10.927 17.413 1.00 89.81 273 GLN A N 1
ATOM 2159 C CA . GLN A 1 273 ? -3.773 10.965 18.871 1.00 89.81 273 GLN A CA 1
ATOM 2160 C C . GLN A 1 273 ? -3.336 9.658 19.538 1.00 89.81 273 GLN A C 1
ATOM 2162 O O . GLN A 1 273 ? -2.926 9.672 20.697 1.00 89.81 273 GLN A O 1
ATOM 2167 N N . PHE A 1 274 ? -3.457 8.544 18.819 1.00 88.69 274 PHE A N 1
ATOM 2168 C CA . PHE A 1 274 ? -3.039 7.225 19.264 1.00 88.69 274 PHE A CA 1
ATOM 2169 C C . PHE A 1 274 ? -2.801 6.351 18.040 1.00 88.69 274 PHE A C 1
ATOM 2171 O O . PHE A 1 274 ? -3.757 6.043 17.311 1.00 88.69 274 PHE A O 1
ATOM 2178 N N . ASP A 1 275 ? -1.545 5.971 17.830 1.00 88.81 275 ASP A N 1
ATOM 2179 C CA . ASP A 1 275 ? -1.177 5.076 16.744 1.00 88.81 275 ASP A CA 1
ATOM 2180 C C . ASP A 1 275 ? -1.258 3.637 17.248 1.00 88.81 275 ASP A C 1
ATOM 2182 O O . ASP A 1 275 ? -0.433 3.178 18.037 1.00 88.81 275 ASP A O 1
ATOM 2186 N N . ILE A 1 276 ? -2.275 2.913 16.784 1.00 86.12 276 ILE A N 1
ATOM 2187 C CA . ILE A 1 276 ? -2.532 1.539 17.214 1.00 86.12 276 ILE A CA 1
ATOM 2188 C C . ILE A 1 276 ? -1.366 0.590 16.889 1.00 86.12 276 ILE A C 1
ATOM 2190 O O . ILE A 1 276 ? -1.227 -0.419 17.577 1.00 86.12 276 ILE A O 1
ATOM 2194 N N . LEU A 1 277 ? -0.527 0.888 15.890 1.00 87.00 277 LEU A N 1
ATOM 2195 C CA . LEU A 1 277 ? 0.595 0.034 15.488 1.00 87.00 277 LEU A CA 1
ATOM 2196 C C . LEU A 1 277 ? 1.887 0.335 16.257 1.00 87.00 277 LEU A C 1
ATOM 2198 O O . LEU A 1 277 ? 2.696 -0.578 16.447 1.00 87.00 277 LEU A O 1
ATOM 2202 N N . GLU A 1 278 ? 2.078 1.581 16.697 1.00 83.75 278 GLU A N 1
ATOM 2203 C CA . GLU A 1 278 ? 3.329 2.041 17.318 1.00 83.75 278 GLU A CA 1
ATOM 2204 C C . GLU A 1 278 ? 3.244 2.201 18.843 1.00 83.75 278 GLU A C 1
ATOM 2206 O O . GLU A 1 278 ? 4.229 1.950 19.542 1.00 83.75 278 GLU A O 1
ATOM 2211 N N . ASP A 1 279 ? 2.078 2.565 19.392 1.00 80.00 279 ASP A N 1
ATOM 2212 C CA . ASP A 1 279 ? 1.891 2.784 20.832 1.00 80.00 279 ASP A CA 1
ATOM 2213 C C . ASP A 1 279 ? 1.845 1.441 21.602 1.00 80.00 279 ASP A C 1
ATOM 2215 O O . ASP A 1 279 ? 0.794 0.954 22.032 1.00 80.00 279 ASP A O 1
ATOM 2219 N N . ALA A 1 280 ? 3.018 0.825 21.777 1.00 81.06 280 ALA A N 1
ATOM 2220 C CA . ALA A 1 280 ? 3.213 -0.511 22.349 1.00 81.06 280 ALA A CA 1
ATOM 2221 C C . ALA A 1 280 ? 3.389 -0.555 23.873 1.00 81.06 280 ALA A C 1
ATOM 2223 O O . ALA A 1 280 ? 3.614 -1.632 24.415 1.00 81.06 280 ALA A O 1
ATOM 2224 N N . ASN A 1 281 ? 3.353 0.589 24.558 1.00 85.56 281 ASN A N 1
ATOM 2225 C CA . ASN A 1 281 ? 3.549 0.707 26.010 1.00 85.56 281 ASN A CA 1
ATOM 2226 C C . ASN A 1 281 ? 2.538 1.679 26.640 1.00 85.56 281 ASN A C 1
ATOM 2228 O O . ASN A 1 281 ? 2.824 2.358 27.627 1.00 85.56 281 ASN A O 1
ATOM 2232 N N . ALA A 1 282 ? 1.350 1.784 26.049 1.00 87.75 282 ALA A N 1
ATOM 2233 C CA . ALA A 1 282 ? 0.276 2.593 26.593 1.00 87.75 282 ALA A CA 1
ATOM 2234 C C . ALA A 1 282 ? -0.374 1.843 27.761 1.00 87.75 282 ALA A C 1
ATOM 2236 O O . ALA A 1 282 ? -1.024 0.823 27.562 1.00 87.75 282 ALA A O 1
ATOM 2237 N N . VAL A 1 283 ? -0.212 2.337 28.987 1.00 90.88 283 VAL A N 1
ATOM 2238 C CA . VAL A 1 283 ? -0.881 1.783 30.173 1.00 90.88 283 VAL A CA 1
ATOM 2239 C C . VAL A 1 283 ? -1.755 2.867 30.777 1.00 90.88 283 VAL A C 1
ATOM 2241 O O . VAL A 1 283 ? -1.236 3.840 31.315 1.00 90.88 283 VAL A O 1
ATOM 2244 N N . SER A 1 284 ? -3.079 2.717 30.667 1.00 89.31 284 SER A N 1
ATOM 2245 C CA . SER A 1 284 ? -4.048 3.763 31.042 1.00 89.31 284 SER A CA 1
ATOM 2246 C C . SER A 1 284 ? -3.708 5.147 30.458 1.00 89.31 284 SER A C 1
ATOM 2248 O O . SER A 1 284 ? -3.912 6.171 31.111 1.00 89.31 284 SER A O 1
ATOM 2250 N N . LYS A 1 285 ? -3.165 5.193 29.234 1.00 90.38 285 LYS A N 1
ATOM 2251 C CA . LYS A 1 285 ? -2.817 6.444 28.543 1.00 90.38 285 LYS A CA 1
ATOM 2252 C C . LYS A 1 285 ? -4.115 7.157 28.171 1.00 90.38 285 LYS A C 1
ATOM 2254 O O . LYS A 1 285 ? -4.953 6.575 27.488 1.00 90.38 285 LYS A O 1
ATOM 2259 N N . CYS A 1 286 ? -4.286 8.406 28.597 1.00 91.19 286 CYS A N 1
ATOM 2260 C CA . CYS A 1 286 ? -5.441 9.207 28.197 1.00 91.19 286 CYS A CA 1
ATOM 2261 C C . CYS A 1 286 ? -5.326 9.592 26.718 1.00 91.19 286 CYS A C 1
ATOM 2263 O O . CYS A 1 286 ? -4.398 10.300 26.326 1.00 91.19 286 CYS A O 1
ATOM 2265 N N . VAL A 1 287 ? -6.275 9.135 25.904 1.00 91.44 287 VAL A N 1
ATOM 2266 C CA . VAL A 1 287 ? -6.342 9.424 24.467 1.00 91.44 287 VAL A CA 1
ATOM 2267 C C . VAL A 1 287 ? -7.570 10.265 24.177 1.00 91.44 287 VAL A C 1
ATOM 2269 O O . VAL A 1 287 ? -8.671 9.935 24.614 1.00 91.44 287 VAL A O 1
ATOM 2272 N N . ASN A 1 288 ? 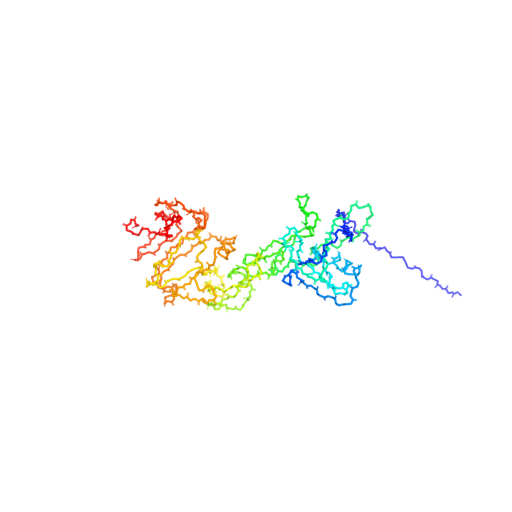-7.384 11.334 23.402 1.00 93.25 288 ASN A N 1
ATOM 2273 C CA . ASN A 1 288 ? -8.496 12.131 22.900 1.00 93.25 288 ASN A CA 1
ATOM 2274 C C . ASN A 1 288 ? -9.247 11.353 21.814 1.00 93.25 288 ASN A C 1
ATOM 2276 O O . ASN A 1 288 ? -8.698 11.053 20.747 1.00 93.25 288 ASN A O 1
ATOM 2280 N N . VAL A 1 289 ? -10.523 11.085 22.060 1.00 92.38 289 VAL A N 1
ATOM 2281 C CA . VAL A 1 289 ? -11.423 10.415 21.121 1.00 92.38 289 VAL A CA 1
ATOM 2282 C C . VAL A 1 289 ? -12.407 11.419 20.551 1.00 92.38 289 VAL A C 1
ATOM 2284 O O . VAL A 1 289 ? -12.872 12.328 21.234 1.00 92.38 289 VAL A O 1
ATOM 2287 N N . GLN A 1 290 ? -12.723 11.277 19.268 1.00 92.38 290 GLN A N 1
ATOM 2288 C CA . GLN A 1 290 ? -13.654 12.185 18.600 1.00 92.38 290 GLN A CA 1
ATOM 2289 C C . GLN A 1 290 ? -15.089 11.884 19.013 1.00 92.38 290 GLN A C 1
ATOM 2291 O O . GLN A 1 290 ? -15.876 12.799 19.253 1.00 92.38 290 GLN A O 1
ATOM 2296 N N . ARG A 1 291 ? -15.413 10.594 19.094 1.00 90.00 291 ARG A N 1
ATOM 2297 C CA . ARG A 1 291 ? -16.718 10.106 19.509 1.00 90.00 291 ARG A CA 1
ATOM 2298 C C . ARG A 1 291 ? -16.563 8.753 20.183 1.00 90.00 291 ARG A C 1
ATOM 2300 O O . ARG A 1 291 ? -15.850 7.887 19.676 1.00 90.00 291 ARG A O 1
ATOM 2307 N N . MET A 1 292 ? -17.272 8.589 21.285 1.00 90.19 292 MET A N 1
ATOM 2308 C CA . MET A 1 292 ? -17.480 7.318 21.951 1.00 90.19 292 MET A CA 1
ATOM 2309 C C . MET A 1 292 ? -18.965 7.183 22.264 1.00 90.19 292 MET A C 1
ATOM 2311 O O . MET A 1 292 ? -19.565 8.114 22.790 1.00 90.19 292 MET A O 1
ATOM 2315 N N . THR A 1 293 ? -19.548 6.043 21.936 1.00 88.62 293 THR A N 1
ATOM 2316 C CA . THR A 1 293 ? -20.853 5.615 22.425 1.00 88.62 293 THR A CA 1
ATOM 2317 C C . THR A 1 293 ? -20.653 4.205 22.950 1.00 88.62 293 THR A C 1
ATOM 2319 O O . THR A 1 293 ? -20.209 3.360 22.182 1.00 88.62 293 THR A O 1
ATOM 2322 N N . ILE A 1 294 ? -20.881 3.961 24.239 1.00 85.88 294 ILE A N 1
ATOM 2323 C CA . ILE A 1 294 ? -20.739 2.634 24.853 1.00 85.88 294 ILE A CA 1
ATOM 2324 C C . ILE A 1 294 ? -21.909 2.430 25.807 1.00 85.88 294 ILE A C 1
ATOM 2326 O O . ILE A 1 294 ? -22.107 3.233 26.716 1.00 85.88 294 ILE A O 1
ATOM 2330 N N . ARG A 1 295 ? -22.698 1.369 25.605 1.00 84.56 295 ARG A N 1
ATOM 2331 C CA . ARG A 1 295 ? -23.863 1.027 26.449 1.00 84.56 295 ARG A CA 1
ATOM 2332 C C . ARG A 1 295 ? -24.865 2.183 26.621 1.00 84.56 295 ARG A C 1
ATOM 2334 O O . ARG A 1 295 ? -25.505 2.307 27.657 1.00 84.56 295 ARG A O 1
ATOM 2341 N N . GLY A 1 296 ? -25.011 3.020 25.593 1.00 82.94 296 GLY A N 1
ATOM 2342 C CA . GLY A 1 296 ? -25.914 4.178 25.587 1.00 82.94 296 GLY A CA 1
ATOM 2343 C C . GLY A 1 296 ? -25.287 5.484 26.081 1.00 82.94 296 GLY A C 1
ATOM 2344 O O . GLY A 1 296 ? -25.763 6.553 25.697 1.00 82.94 296 GLY A O 1
ATOM 2345 N N . GLU A 1 297 ? -24.179 5.426 26.818 1.00 85.88 297 GLU A N 1
ATOM 2346 C CA . GLU A 1 297 ? -23.438 6.618 27.229 1.00 85.88 297 GLU A CA 1
ATOM 2347 C C . GLU A 1 297 ? -22.637 7.164 26.054 1.00 85.88 297 GLU A C 1
ATOM 2349 O O . GLU A 1 297 ? -21.965 6.415 25.343 1.00 85.88 297 GLU A O 1
ATOM 2354 N N . THR A 1 298 ? -22.732 8.473 25.810 1.00 89.06 298 THR A N 1
ATOM 2355 C CA . THR A 1 298 ? -22.090 9.116 24.660 1.00 89.06 298 THR A CA 1
ATOM 2356 C C . THR A 1 298 ? -21.201 10.264 25.088 1.00 89.06 298 THR A C 1
ATOM 2358 O O . THR A 1 298 ? -21.592 11.134 25.859 1.00 89.06 298 THR A O 1
ATOM 2361 N N . CYS A 1 299 ? -20.020 10.305 24.488 1.00 88.62 299 CYS A N 1
ATOM 2362 C CA . CYS A 1 299 ? -19.020 11.321 24.713 1.00 88.62 299 CYS A CA 1
ATOM 2363 C C . CYS A 1 299 ? -18.457 11.821 23.375 1.00 88.62 299 CYS A C 1
ATOM 2365 O O . CYS A 1 299 ? -18.222 11.039 22.448 1.00 88.62 299 CYS A O 1
ATOM 2367 N N . GLN A 1 300 ? -18.252 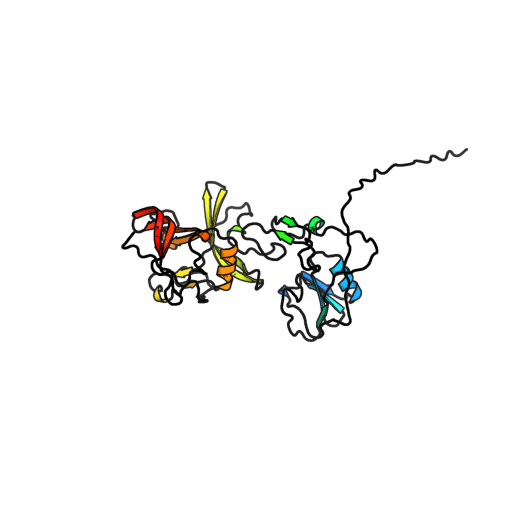13.133 23.251 1.00 92.19 300 GLN A N 1
ATOM 2368 C CA . GLN A 1 300 ? -17.647 13.766 22.075 1.00 92.19 300 GLN A CA 1
ATOM 2369 C C . GLN A 1 300 ? -16.432 14.585 22.503 1.00 92.19 300 GLN A C 1
ATOM 2371 O O . GLN A 1 300 ? -16.515 15.339 23.467 1.00 92.19 300 GLN A O 1
ATOM 2376 N N . ASN A 1 301 ? -15.326 14.465 21.763 1.00 93.19 301 ASN A N 1
ATOM 2377 C CA . ASN A 1 301 ? -14.066 15.173 22.031 1.00 93.19 301 ASN A CA 1
ATOM 2378 C C . ASN A 1 301 ? -13.589 15.061 23.492 1.00 93.19 301 ASN A C 1
ATOM 2380 O O . ASN A 1 301 ? -13.268 16.066 24.124 1.00 93.19 301 ASN A O 1
ATOM 2384 N N . CYS A 1 302 ? -13.545 13.844 24.028 1.00 91.81 302 CYS A N 1
ATOM 2385 C CA . CYS A 1 302 ? -13.153 13.588 25.412 1.00 91.81 302 CYS A CA 1
ATOM 2386 C C . CYS A 1 302 ? -11.966 12.640 25.517 1.00 91.81 302 CYS A C 1
ATOM 2388 O O . CYS A 1 302 ? -11.494 12.102 24.516 1.00 91.81 302 CYS A O 1
ATOM 2390 N N . GLN A 1 303 ? -11.466 12.466 26.738 1.00 92.75 303 GLN A N 1
ATOM 2391 C CA . GLN A 1 303 ? -10.337 11.596 27.026 1.00 92.75 303 GLN A CA 1
ATOM 2392 C C . GLN A 1 303 ? -10.799 10.289 27.636 1.00 92.75 303 GLN A C 1
ATOM 2394 O O . GLN A 1 303 ? -11.590 10.288 28.574 1.00 92.75 303 GLN A O 1
ATOM 2399 N N . ILE A 1 304 ? -10.249 9.192 27.126 1.00 90.50 304 ILE A N 1
ATOM 2400 C CA . ILE A 1 304 ? -10.458 7.863 27.691 1.00 90.50 304 ILE A CA 1
ATOM 2401 C C . ILE A 1 304 ? -9.114 7.203 27.999 1.00 90.50 304 ILE A C 1
ATOM 2403 O O . ILE A 1 304 ? -8.148 7.415 27.257 1.00 90.50 304 ILE A O 1
ATOM 2407 N N . PRO A 1 305 ? -9.026 6.397 29.066 1.00 91.38 305 PRO A N 1
ATOM 2408 C CA . PRO A 1 305 ? -7.847 5.591 29.320 1.00 91.38 305 PRO A CA 1
ATOM 2409 C C . PRO A 1 305 ? -7.821 4.405 28.351 1.00 91.38 305 PRO A C 1
ATOM 2411 O O . PRO A 1 305 ? -8.724 3.563 28.351 1.00 91.38 305 PRO A O 1
ATOM 2414 N N . VAL A 1 306 ? -6.761 4.317 27.551 1.00 91.25 306 VAL A N 1
ATOM 2415 C CA . VAL A 1 306 ? -6.487 3.151 26.706 1.00 91.25 306 VAL A CA 1
ATOM 2416 C C . VAL A 1 306 ? -5.275 2.392 27.229 1.00 91.25 306 VAL A C 1
ATOM 2418 O O . VAL A 1 306 ? -4.326 2.983 27.758 1.00 91.25 306 VAL A O 1
ATOM 2421 N N . THR A 1 307 ? -5.297 1.078 27.049 1.00 91.56 307 THR A N 1
ATOM 2422 C CA . THR A 1 307 ? -4.174 0.204 27.372 1.00 91.56 307 THR A CA 1
ATOM 2423 C C . THR A 1 307 ? -3.840 -0.661 26.164 1.00 91.56 307 THR A C 1
ATOM 2425 O O . THR A 1 307 ? -4.713 -1.318 25.611 1.00 91.56 307 THR A O 1
ATOM 2428 N N . GLN A 1 308 ? -2.574 -0.664 25.765 1.00 91.44 308 GLN A N 1
ATOM 2429 C CA . GLN A 1 308 ? -1.977 -1.605 24.827 1.00 91.44 308 GLN A CA 1
ATOM 2430 C C . GLN A 1 308 ? -0.509 -1.771 25.216 1.00 91.44 308 GLN A C 1
ATOM 2432 O O . GLN A 1 308 ? 0.227 -0.786 25.312 1.00 91.44 308 GLN A O 1
ATOM 2437 N N . THR A 1 309 ? -0.076 -3.013 25.416 1.00 90.62 309 THR A N 1
ATOM 2438 C CA . THR A 1 309 ? 1.337 -3.324 25.650 1.00 90.62 309 THR A CA 1
ATOM 2439 C C . THR A 1 309 ? 1.852 -4.313 24.610 1.00 90.62 309 THR A C 1
ATOM 2441 O O . THR A 1 309 ? 1.084 -4.853 23.815 1.00 90.62 309 THR A O 1
ATOM 2444 N N . ALA A 1 310 ? 3.147 -4.623 24.644 1.00 87.25 310 ALA A N 1
ATOM 2445 C CA . ALA A 1 310 ? 3.705 -5.710 23.847 1.00 87.25 310 ALA A CA 1
ATOM 2446 C C . ALA A 1 310 ? 3.034 -7.074 24.106 1.00 87.25 310 ALA A C 1
ATOM 2448 O O . ALA A 1 310 ? 3.143 -7.941 23.252 1.00 87.25 310 ALA A O 1
ATOM 2449 N N . SER A 1 311 ? 2.354 -7.281 25.239 1.00 87.69 311 SER A N 1
ATOM 2450 C CA . SER A 1 311 ? 1.688 -8.544 25.603 1.00 87.69 311 SER A CA 1
ATOM 2451 C C . SER A 1 311 ? 0.192 -8.404 25.892 1.00 87.69 311 SER A C 1
ATOM 2453 O O . SER A 1 311 ? -0.479 -9.410 26.105 1.00 87.69 311 SER A O 1
ATOM 2455 N N . TYR A 1 312 ? -0.342 -7.181 25.897 1.00 89.88 312 TYR A N 1
ATOM 2456 C CA . TYR A 1 312 ? -1.732 -6.902 26.240 1.00 89.88 312 TYR A CA 1
ATOM 2457 C C . TYR A 1 312 ? -2.439 -6.187 25.083 1.00 89.88 312 TYR A C 1
ATOM 2459 O O . TYR A 1 312 ? -1.961 -5.131 24.650 1.00 89.88 312 TYR A O 1
ATOM 2467 N N . PRO A 1 313 ? -3.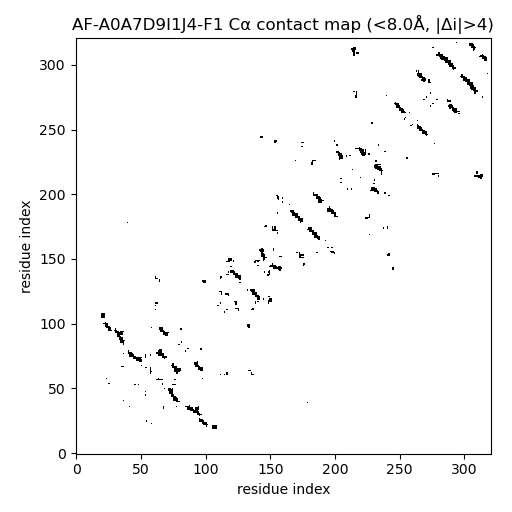539 -6.753 24.550 1.00 90.88 313 PRO A N 1
ATOM 2468 C CA . PRO A 1 313 ? -4.214 -6.201 23.385 1.00 90.88 313 PRO A CA 1
ATOM 2469 C C . PRO A 1 313 ? -4.803 -4.822 23.675 1.00 90.88 313 PRO A C 1
ATOM 2471 O O . PRO A 1 313 ? -5.016 -4.452 24.829 1.00 90.88 313 PRO A O 1
ATOM 2474 N N . PHE A 1 314 ? -5.089 -4.071 22.609 1.00 90.38 314 PHE A N 1
ATOM 2475 C CA . PHE A 1 314 ? -5.771 -2.790 22.736 1.00 90.38 314 PHE A CA 1
ATOM 2476 C C . PHE A 1 314 ? -7.087 -2.952 23.505 1.00 90.38 314 PHE A C 1
ATOM 2478 O O . PHE A 1 314 ? -7.964 -3.727 23.119 1.00 90.38 314 PHE A O 1
ATOM 2485 N N . HIS A 1 315 ? -7.216 -2.192 24.584 1.00 88.50 315 HIS A N 1
ATOM 2486 C CA . HIS A 1 315 ? -8.349 -2.229 25.488 1.00 88.50 315 HIS A CA 1
ATOM 2487 C C . HIS A 1 315 ? -8.706 -0.819 25.948 1.00 88.50 315 HIS A C 1
ATOM 2489 O O . HIS A 1 315 ? -7.833 0.018 26.192 1.00 88.50 315 HIS A O 1
ATOM 2495 N N . VAL A 1 316 ? -10.002 -0.593 26.131 1.00 86.25 316 VAL A N 1
ATOM 2496 C CA . VAL A 1 316 ? -10.545 0.604 26.768 1.00 86.25 316 VAL A CA 1
ATOM 2497 C C . VAL A 1 316 ? -11.297 0.169 28.008 1.00 86.25 316 VAL A C 1
ATOM 2499 O O . VAL A 1 316 ? -12.189 -0.673 27.922 1.00 86.25 316 VAL A O 1
ATOM 2502 N N . ASN A 1 317 ? -10.942 0.757 29.149 1.00 70.88 317 ASN A N 1
ATOM 2503 C CA . ASN A 1 317 ? -11.674 0.515 30.381 1.00 70.88 317 ASN A CA 1
ATOM 2504 C C . ASN A 1 317 ? -12.913 1.417 30.412 1.00 70.88 317 ASN A C 1
ATOM 2506 O O . ASN A 1 317 ? -12.801 2.636 30.534 1.00 70.88 317 ASN A O 1
ATOM 2510 N N . THR A 1 318 ? -14.084 0.800 30.294 1.00 65.88 318 THR A N 1
ATOM 2511 C CA . THR A 1 318 ? -15.377 1.488 30.226 1.00 65.88 318 THR A CA 1
ATOM 2512 C C . THR A 1 318 ? -16.010 1.717 31.596 1.00 65.88 318 THR A C 1
ATOM 2514 O O . THR A 1 318 ? -17.025 2.393 31.673 1.00 65.88 318 THR A O 1
ATOM 2517 N N . ASP A 1 319 ? -15.426 1.190 32.677 1.00 57.84 319 ASP A N 1
ATOM 2518 C CA . ASP A 1 319 ? -15.951 1.349 34.044 1.00 57.84 319 ASP A CA 1
ATOM 2519 C C . ASP A 1 319 ? -15.518 2.683 34.688 1.00 57.84 319 ASP A C 1
ATOM 2521 O O . ASP A 1 319 ? -15.876 2.987 35.825 1.00 57.84 319 ASP A O 1
ATOM 2525 N N . ARG A 1 320 ? -14.707 3.477 33.973 1.00 45.62 320 ARG A N 1
ATOM 2526 C CA . ARG A 1 320 ? -14.263 4.831 34.356 1.00 45.62 320 ARG A CA 1
ATOM 2527 C C . ARG A 1 320 ? -14.616 5.900 33.314 1.00 45.62 320 ARG A C 1
ATOM 2529 O O . ARG A 1 320 ? -14.072 7.002 33.392 1.00 45.62 320 ARG A O 1
ATOM 2536 N N . ALA A 1 321 ? -15.433 5.541 32.325 1.00 43.50 321 ALA A N 1
ATOM 2537 C CA . ALA A 1 321 ? -15.952 6.452 31.311 1.00 43.50 321 ALA A CA 1
ATOM 2538 C C . ALA A 1 321 ? -17.260 7.090 31.784 1.00 43.50 321 ALA A C 1
ATOM 2540 O O . ALA A 1 321 ? -18.027 6.393 32.483 1.00 43.50 321 ALA A O 1
#

Mean predicted aligned error: 10.06 Å

Nearest PDB structures (foldseek):
  6o1g-assembly1_A  TM=6.785E-01  e=1.331E-01  Homo sapiens
  6ryx-assembly1_A  TM=2.345E-01  e=1.257E-01  Colletotrichum graminicola M1.001
  6ryw-assembly1_A  TM=2.290E-01  e=1.581E-01  Colletotrichum graminicola M1.001
  8fwe-assembly1_T5  TM=3.142E-01  e=8.712E+00  Agrobacterium phage Milano

Sequence (321 aa):
GLSLAVAVFLLPFLERNFLTQALYEVRFDQAKEDYGLADNEVFLNLTQTPRVQCFYRCSMDCRCSAFQMFKDTDCQLLSSSRAEVTLQRMPGYTYYDIIPWKGSCPIDVTDCCEQKPCLHGGTCEPPTGADDPTIRFRCLCRKGYGGNRCQYRIGCPGYLDIVTSRANGIYTLVNPNTREPFQVYCRFDYAGPSVLFSTTLIQSYALQNVSQISPFTQGAPINENDVNFQAWRLSKANIEVLTMFALRWMVSCDFEKTGWSGPVDLLQAKLTQFDILEDANAVSKCVNVQRMTIRGETCQNCQIPVTQTASYPFHVNTDRA